Protein AF-A0A497QK19-F1 (afdb_monomer)

Nearest PDB structures (foldseek):
  5guf-assembly1_A-2  TM=8.466E-01  e=4.562E-06  Aeropyrum pernix K1
  4z3p-assembly1_A  TM=3.126E-01  e=1.628E+00  Escherichia coli

Secondary structure (DSSP, 8-state):
-HHHHS-TT--HHHHHHHHHHHHHHHHHHHHHHHHHHHHS-HHHHHHHHHHHHHHHHHHHHHHHHHHHHHT-TTS---BTTTT-B-TTSSBSS-TT-BHIIIIIHHHHHHHHHHHHHHHHHHHHHT----TT-SSS-HHHHHHHTTTT--HHHHHHHHHHHHHHHHHHHHHHHHHHHHTTPPTT---TTHHHHHHHHHHHHHHTTTS---HHHHHHHHHHHHHHHHHHHHHHHHTTSSSS--

Sequence (242 aa):
MKRVKDDPNIDLHEWKKEKQFILIFGILLIAYFIIWAVLFTLLDALIIMGLAFFILVPAFITNGMMVLVGKIK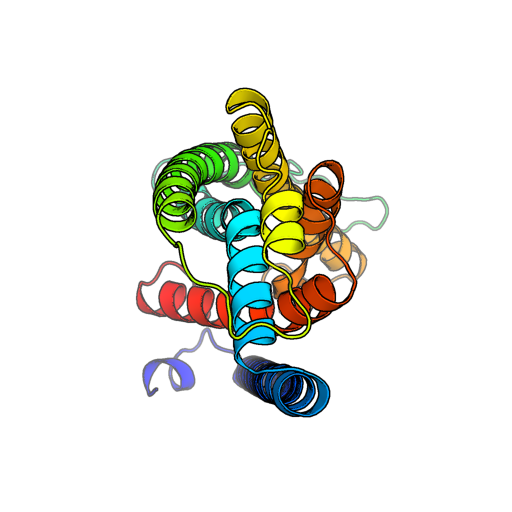GIPRYPLDGGKCFSDGERIFGDGKSWNGFIGGWILGSLISALICWWIFQLISMAEDYSMLTFITPEYIANFIQAGISFKTFIISQIFIALGSPVGDALGSFFKRRRKRKRGEPFLFWDQNDFIIISALIAMIWYPLTWYYWIFLLLITPLVTALANWIGYLINKKDVPW

Radius of gyration: 19.25 Å; Cα contacts (8 Å, |Δi|>4): 293; chains: 1; bounding box: 50×41×53 Å

Foldseek 3Di:
DVVAVPAPLHDPVVVVVLVVLLVVLVVLLVVLLVVCCVVWNNVQVVVLVVLLCLLQQLLLQLLLLLLVQCPPPPDDWAAPQNQDDDPVRFGQQDSVATPRSLPVSLVVSLVVSLVVSVVVVVVVVPDDDPPRGDPCDPVNVCVQVVVPPDSVVVSVLSSQLNNLNSVLQSVLSNVCRVVVHDPPRDDPLSNQCSSVVSSVVSNVVPGVDDPSSVSNCSSVSSNVVLVSLLVCVVVVSDPHSD

Structure (mmCIF, N/CA/C/O backbone):
data_AF-A0A497QK19-F1
#
_entry.id   AF-A0A497QK19-F1
#
loop_
_atom_site.group_PDB
_atom_site.id
_atom_site.type_symbol
_atom_site.label_atom_id
_atom_site.label_alt_id
_atom_site.label_comp_id
_atom_site.label_asym_id
_atom_site.label_entity_id
_atom_site.label_seq_id
_atom_site.pdbx_PDB_ins_code
_atom_site.Cartn_x
_atom_site.Cartn_y
_atom_site.Cartn_z
_atom_site.occupancy
_atom_site.B_iso_or_equiv
_atom_site.auth_seq_id
_atom_site.auth_comp_id
_atom_site.auth_asym_id
_atom_site.auth_atom_id
_atom_site.pdbx_PDB_model_num
ATOM 1 N N . MET A 1 1 ? -4.130 -24.881 10.374 1.00 52.16 1 MET A N 1
ATOM 2 C CA . MET A 1 1 ? -5.520 -24.419 10.124 1.00 52.16 1 MET A CA 1
ATOM 3 C C . MET A 1 1 ? -6.506 -24.656 11.277 1.00 52.16 1 MET A C 1
ATOM 5 O O . MET A 1 1 ? -7.486 -23.924 11.298 1.00 52.16 1 MET A O 1
ATOM 9 N N . LYS A 1 2 ? -6.275 -25.586 12.231 1.00 49.56 2 LYS A N 1
ATOM 10 C CA . LYS A 1 2 ? -7.157 -25.787 13.410 1.00 49.56 2 LYS A CA 1
ATOM 11 C C . LYS A 1 2 ? -7.456 -24.487 14.183 1.00 49.56 2 LYS A C 1
ATOM 13 O O . LYS A 1 2 ? -8.614 -24.182 14.402 1.00 49.56 2 LYS A O 1
ATOM 18 N N . ARG A 1 3 ? -6.445 -23.629 14.403 1.00 65.94 3 ARG A N 1
ATOM 19 C CA . ARG A 1 3 ? -6.613 -22.329 15.092 1.00 65.94 3 ARG A CA 1
ATOM 20 C C . ARG A 1 3 ? -7.753 -21.443 14.577 1.00 65.94 3 ARG A C 1
ATOM 22 O O . ARG A 1 3 ? -8.341 -20.766 15.387 1.00 65.94 3 ARG A O 1
ATOM 29 N N . VAL A 1 4 ? -8.058 -21.427 13.277 1.00 70.62 4 VAL A N 1
ATOM 30 C CA . VAL A 1 4 ? -9.014 -20.449 12.715 1.00 70.62 4 VAL A CA 1
ATOM 31 C C . VAL A 1 4 ? -10.466 -20.914 12.814 1.00 70.62 4 VAL A C 1
ATOM 33 O O . VAL A 1 4 ? -11.362 -20.097 12.964 1.00 70.62 4 VAL A O 1
ATOM 36 N N . LYS A 1 5 ? -10.718 -22.223 12.686 1.00 70.06 5 LYS A N 1
ATOM 37 C CA . LYS A 1 5 ? -12.086 -22.765 12.762 1.00 70.06 5 LYS A CA 1
ATOM 38 C C . LYS A 1 5 ? -12.593 -22.872 14.199 1.00 70.06 5 LYS A C 1
ATOM 40 O O . LYS A 1 5 ? -13.800 -22.883 14.399 1.00 70.06 5 LYS A O 1
ATOM 45 N N . ASP A 1 6 ? -11.661 -22.945 15.142 1.00 78.19 6 ASP A N 1
ATOM 46 C CA . ASP A 1 6 ? -11.933 -23.145 16.561 1.00 78.19 6 ASP A CA 1
ATOM 47 C C . ASP A 1 6 ? -11.834 -21.820 17.357 1.00 78.19 6 ASP A C 1
ATOM 49 O O . ASP A 1 6 ? -12.035 -21.820 18.569 1.00 78.19 6 ASP A O 1
ATOM 53 N N . ASP A 1 7 ? -11.512 -20.691 16.702 1.00 79.88 7 ASP A N 1
ATOM 54 C CA . ASP A 1 7 ? -11.420 -19.368 17.337 1.00 79.88 7 ASP A CA 1
ATOM 55 C C . ASP A 1 7 ? -12.804 -18.698 17.387 1.00 79.88 7 ASP A C 1
ATOM 57 O O . ASP A 1 7 ? -13.370 -18.388 16.333 1.00 79.88 7 ASP A O 1
ATOM 61 N N . PRO A 1 8 ? -13.359 -18.434 18.584 1.00 79.88 8 PRO A N 1
ATOM 62 C CA . PRO A 1 8 ? -14.686 -17.838 18.728 1.00 79.88 8 PRO A CA 1
ATOM 63 C C . PRO A 1 8 ? -14.762 -16.388 18.226 1.00 79.88 8 PRO A C 1
ATOM 65 O O . PRO A 1 8 ? -15.862 -15.879 18.025 1.00 79.88 8 PRO A O 1
ATOM 68 N N . ASN A 1 9 ? -13.625 -15.718 18.008 1.00 77.88 9 ASN A N 1
ATOM 69 C CA . ASN A 1 9 ? -13.587 -14.357 17.468 1.00 77.88 9 ASN A CA 1
ATOM 70 C C . ASN A 1 9 ? -13.702 -14.318 15.938 1.00 77.88 9 ASN A C 1
ATOM 72 O O . ASN A 1 9 ? -13.753 -13.235 15.352 1.00 77.88 9 ASN A O 1
ATOM 76 N N . ILE A 1 10 ? -13.716 -15.481 15.278 1.00 82.56 10 ILE A N 1
ATOM 77 C CA . ILE A 1 10 ? -13.716 -15.577 13.822 1.00 82.56 10 ILE A CA 1
ATOM 78 C C . ILE A 1 10 ? -15.116 -15.886 13.305 1.00 82.56 10 ILE A C 1
ATOM 80 O O . ILE A 1 10 ? -15.643 -16.987 13.460 1.00 82.56 10 ILE A O 1
ATOM 84 N N . ASP A 1 11 ? -15.684 -14.921 12.584 1.00 86.50 11 ASP A N 1
ATOM 85 C CA . ASP A 1 11 ? -16.855 -15.164 11.752 1.00 86.50 11 ASP A CA 1
ATOM 86 C C . ASP A 1 11 ? -16.457 -16.016 10.534 1.00 86.50 11 ASP A C 1
ATOM 88 O O . ASP A 1 11 ? -15.743 -15.578 9.624 1.00 86.50 11 ASP A O 1
ATOM 92 N N . LEU A 1 12 ? -16.929 -17.266 10.511 1.00 86.44 12 LEU A N 1
ATOM 93 C CA . LEU A 1 12 ? -16.655 -18.218 9.435 1.00 86.44 12 LEU A CA 1
ATOM 94 C C . LEU A 1 12 ? -17.206 -17.770 8.074 1.00 86.44 12 LEU A C 1
ATOM 96 O O . LEU A 1 12 ? -16.684 -18.207 7.043 1.00 86.44 12 LEU A O 1
ATOM 100 N N . HIS A 1 13 ? -18.254 -16.946 8.046 1.00 87.81 13 HIS A N 1
ATOM 101 C CA . HIS A 1 13 ? -18.809 -16.396 6.811 1.00 87.81 13 HIS A CA 1
ATOM 102 C C . HIS A 1 13 ? -17.875 -15.347 6.213 1.00 87.81 13 HIS A C 1
ATOM 104 O O . HIS A 1 13 ? -17.518 -15.440 5.038 1.00 87.81 13 HIS A O 1
ATOM 110 N N . GLU A 1 14 ? -17.404 -14.407 7.031 1.00 85.94 14 GLU A N 1
ATOM 111 C CA . GLU A 1 14 ? -16.441 -13.387 6.599 1.00 85.94 14 GLU A CA 1
ATOM 112 C C . GLU A 1 14 ? -15.092 -14.009 6.221 1.00 85.94 14 GLU A C 1
ATOM 114 O O . GLU A 1 14 ? -14.522 -13.676 5.182 1.00 85.94 14 GLU A O 1
ATOM 119 N N . TRP A 1 15 ? -14.643 -15.029 6.956 1.00 86.88 15 TRP A N 1
ATOM 120 C CA . TRP A 1 15 ? -13.450 -15.794 6.590 1.00 86.88 15 TRP A CA 1
ATOM 121 C C . TRP A 1 15 ? -13.559 -16.474 5.216 1.00 86.88 15 TRP A C 1
ATOM 123 O O . TRP A 1 15 ? -12.588 -16.522 4.455 1.00 86.88 15 TRP A O 1
ATOM 133 N N . LYS A 1 16 ? -14.734 -17.021 4.873 1.00 90.56 16 LYS A N 1
ATOM 134 C CA . LYS A 1 16 ? -14.969 -17.609 3.544 1.00 90.56 16 LYS A CA 1
ATOM 135 C C . LYS A 1 16 ? -14.931 -16.545 2.448 1.00 90.56 16 LYS A C 1
ATOM 137 O O . LYS A 1 16 ? -14.320 -16.803 1.411 1.00 90.56 16 LYS A O 1
ATOM 142 N N . LYS A 1 17 ? -15.541 -15.377 2.675 1.00 91.44 17 LYS A N 1
ATOM 143 C CA . LYS A 1 17 ? -15.508 -14.260 1.719 1.00 91.44 17 LYS A CA 1
ATOM 144 C C . LYS A 1 17 ? -14.089 -13.763 1.481 1.00 91.44 17 LYS A C 1
ATOM 146 O O . LYS A 1 17 ? -13.705 -13.623 0.326 1.00 91.44 17 LYS A O 1
ATOM 151 N N . GLU A 1 18 ? -13.302 -13.576 2.540 1.00 89.56 18 GLU A N 1
ATOM 152 C CA . GLU A 1 18 ? -11.898 -13.162 2.428 1.00 89.56 18 GLU A CA 1
ATOM 153 C C . GLU A 1 18 ? -11.097 -14.166 1.587 1.00 89.56 18 GLU A C 1
ATOM 155 O O . GLU A 1 18 ? -10.392 -13.790 0.657 1.00 89.56 18 GLU A O 1
ATOM 160 N N . LYS A 1 19 ? -11.266 -15.473 1.830 1.00 91.81 19 LYS A N 1
ATOM 161 C CA . LYS A 1 19 ? -10.609 -16.509 1.017 1.00 91.81 19 LYS A CA 1
ATOM 162 C C . LYS A 1 19 ? -11.005 -16.471 -0.452 1.00 91.81 19 LYS A C 1
ATOM 164 O O . LYS A 1 19 ? -10.144 -16.638 -1.311 1.00 91.81 19 LYS A O 1
ATOM 169 N N . GLN A 1 20 ? -12.295 -16.312 -0.739 1.00 94.44 20 GLN A N 1
ATOM 170 C CA . GLN A 1 20 ? -12.781 -16.197 -2.114 1.00 94.44 20 GLN A CA 1
ATOM 171 C C . GLN A 1 20 ? -12.217 -14.944 -2.782 1.00 94.44 20 GLN A C 1
ATOM 173 O O . GLN A 1 20 ? -11.765 -15.013 -3.918 1.00 94.44 20 GLN A O 1
ATOM 178 N N . PHE A 1 21 ? -12.182 -13.830 -2.056 1.00 94.00 21 PHE A N 1
ATOM 179 C CA . PHE A 1 21 ? -11.605 -12.575 -2.511 1.00 94.00 21 PHE A CA 1
ATOM 180 C C . PHE A 1 21 ? -10.111 -12.728 -2.842 1.00 94.00 21 PHE A C 1
ATOM 182 O O . PHE A 1 21 ? -9.711 -12.439 -3.967 1.00 94.00 21 PHE A O 1
ATOM 189 N N . ILE A 1 22 ? -9.307 -13.295 -1.937 1.00 94.94 22 ILE A N 1
ATOM 190 C CA . ILE A 1 22 ? -7.883 -13.592 -2.174 1.00 94.94 22 ILE A CA 1
ATOM 191 C C . ILE A 1 22 ? -7.703 -14.527 -3.376 1.00 94.94 22 ILE A C 1
ATOM 193 O O . ILE A 1 22 ? -6.827 -14.295 -4.205 1.00 94.94 22 ILE A O 1
ATOM 197 N N . LEU A 1 23 ? -8.533 -15.569 -3.503 1.00 96.75 23 LEU A N 1
ATOM 198 C CA . LEU A 1 23 ? -8.467 -16.499 -4.632 1.00 96.75 23 LEU A CA 1
ATOM 199 C C . LEU A 1 23 ? -8.739 -15.789 -5.966 1.00 96.75 23 LEU A C 1
ATOM 201 O O . LEU A 1 23 ? -7.989 -15.983 -6.918 1.00 96.75 23 LEU A O 1
ATOM 205 N N . ILE A 1 24 ? -9.778 -14.951 -6.027 1.00 97.50 24 ILE A N 1
ATOM 206 C CA . ILE A 1 24 ? -10.124 -14.174 -7.223 1.00 97.50 24 ILE A CA 1
ATOM 207 C C . ILE A 1 24 ? -8.966 -13.247 -7.603 1.00 97.50 24 ILE A C 1
ATOM 209 O O . ILE A 1 24 ? -8.532 -13.258 -8.752 1.00 97.50 24 ILE A O 1
ATOM 213 N N . PHE A 1 25 ? -8.420 -12.493 -6.646 1.00 97.56 25 PHE A N 1
ATOM 214 C CA . PHE A 1 25 ? -7.299 -11.584 -6.900 1.00 97.56 25 PHE A CA 1
ATOM 215 C C . PHE A 1 25 ? -6.020 -12.330 -7.295 1.00 97.56 25 PHE A C 1
ATOM 217 O O . PHE A 1 25 ? -5.295 -11.868 -8.173 1.00 97.56 25 PHE A O 1
ATOM 224 N N . GLY A 1 26 ? -5.783 -13.518 -6.734 1.00 97.88 26 GLY A N 1
ATOM 225 C CA . GLY A 1 26 ? -4.692 -14.401 -7.145 1.00 97.88 26 GLY A CA 1
ATOM 226 C C . GLY A 1 26 ? -4.834 -14.871 -8.594 1.00 97.88 26 GLY A C 1
ATOM 227 O O . GLY A 1 26 ? -3.873 -14.801 -9.355 1.00 97.88 26 GLY A O 1
ATOM 228 N N . ILE A 1 27 ? -6.037 -15.283 -9.006 1.00 98.38 27 ILE A N 1
ATOM 229 C CA . ILE A 1 27 ? -6.320 -15.673 -10.398 1.00 98.38 27 ILE A CA 1
ATOM 230 C C . ILE A 1 27 ? -6.139 -14.480 -11.342 1.00 98.38 27 ILE A C 1
ATOM 232 O O . ILE A 1 27 ? -5.502 -14.623 -12.382 1.00 98.38 27 ILE A O 1
ATOM 236 N N . LEU A 1 28 ? -6.655 -13.303 -10.980 1.00 98.19 28 LEU A N 1
ATOM 237 C CA . LEU A 1 28 ? -6.510 -12.089 -11.786 1.00 98.19 28 LEU A CA 1
ATOM 238 C C . LEU A 1 28 ? -5.044 -11.656 -11.915 1.00 98.19 28 LEU A C 1
ATOM 240 O O . LEU A 1 28 ? -4.625 -11.239 -12.992 1.00 98.19 28 LEU A O 1
ATOM 244 N N . LEU A 1 29 ? -4.251 -11.793 -10.851 1.00 97.62 29 LEU A N 1
ATOM 245 C CA . LEU A 1 29 ? -2.819 -11.515 -10.891 1.00 97.62 29 LEU A CA 1
ATOM 2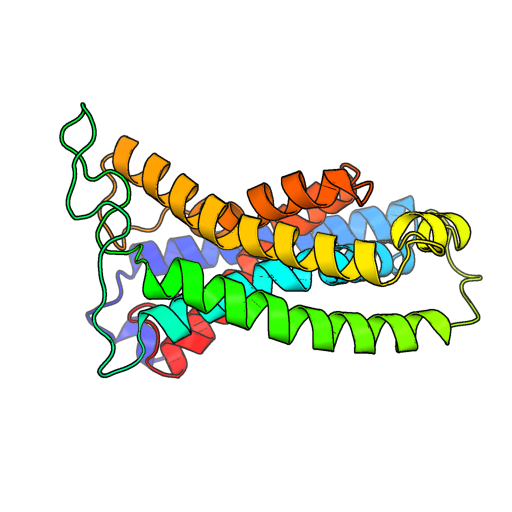46 C C . LEU A 1 29 ? -2.078 -12.503 -11.804 1.00 97.62 29 LEU A C 1
ATOM 248 O O . LEU A 1 29 ? -1.240 -12.090 -12.601 1.00 97.62 29 LEU A O 1
ATOM 252 N N . ILE A 1 30 ? -2.407 -13.796 -11.742 1.00 98.00 30 ILE A N 1
ATOM 253 C CA . ILE A 1 30 ? -1.850 -14.797 -12.666 1.00 98.00 30 ILE A CA 1
ATOM 254 C C . ILE A 1 30 ? -2.238 -14.457 -14.110 1.00 98.00 30 ILE A C 1
ATOM 256 O O . ILE A 1 30 ? -1.382 -14.469 -14.991 1.00 98.00 30 ILE A O 1
ATOM 260 N N . ALA A 1 31 ? -3.502 -14.097 -14.350 1.00 98.12 31 ALA A N 1
ATOM 261 C CA . ALA A 1 31 ? -3.973 -13.678 -15.665 1.00 98.12 31 ALA A CA 1
ATOM 262 C C . ALA A 1 31 ? -3.216 -12.443 -16.175 1.00 98.12 31 ALA A C 1
ATOM 264 O O . ALA A 1 31 ? -2.828 -12.423 -17.338 1.00 98.12 31 ALA A O 1
ATOM 265 N N . TYR A 1 32 ? -2.936 -11.459 -15.312 1.00 97.12 32 TYR A N 1
ATOM 266 C CA . TYR A 1 32 ? -2.087 -10.314 -15.646 1.00 97.12 32 TYR A CA 1
ATOM 267 C C . TYR A 1 32 ? -0.712 -10.773 -16.160 1.00 97.12 32 TYR A C 1
ATOM 269 O O . TYR A 1 32 ? -0.326 -10.396 -17.264 1.00 97.12 32 TYR A O 1
ATOM 277 N N . PHE A 1 33 ? -0.006 -11.643 -15.429 1.00 97.25 33 PHE A N 1
ATOM 278 C CA . PHE A 1 33 ? 1.303 -12.147 -15.867 1.00 97.25 33 PHE A CA 1
ATOM 279 C C . PHE A 1 33 ? 1.233 -12.961 -17.164 1.00 97.25 33 PHE A C 1
ATOM 281 O O . PHE A 1 33 ? 2.115 -12.821 -18.007 1.00 97.25 33 PHE A O 1
ATOM 288 N N . ILE A 1 34 ? 0.187 -13.771 -17.356 1.00 97.50 34 ILE A N 1
ATOM 289 C CA . ILE A 1 34 ? -0.019 -14.533 -18.597 1.00 97.50 34 ILE A CA 1
ATOM 290 C C . ILE A 1 34 ? -0.254 -13.588 -19.779 1.00 97.50 34 ILE A C 1
ATOM 292 O O . ILE A 1 34 ? 0.372 -13.759 -20.820 1.00 97.50 34 ILE A O 1
ATOM 296 N N . ILE A 1 35 ? -1.118 -12.579 -19.625 1.00 96.50 35 ILE A N 1
ATOM 297 C CA . ILE A 1 35 ? -1.395 -11.589 -20.676 1.00 96.50 35 ILE A CA 1
ATOM 298 C C . ILE A 1 35 ? -0.102 -10.880 -21.080 1.00 96.50 35 ILE A C 1
ATOM 300 O O . ILE A 1 35 ? 0.188 -10.778 -22.269 1.00 96.50 35 ILE A O 1
ATOM 304 N N . TRP A 1 36 ? 0.704 -10.450 -20.108 1.00 94.81 36 TRP A N 1
ATOM 305 C CA . TRP A 1 36 ? 2.001 -9.840 -20.393 1.00 94.81 36 TRP A CA 1
ATOM 306 C C . TRP A 1 36 ? 2.980 -10.800 -21.066 1.00 94.81 36 TRP A C 1
ATOM 308 O O . TRP A 1 36 ? 3.639 -10.409 -22.020 1.00 94.81 36 TRP A O 1
ATOM 318 N N . ALA A 1 37 ? 3.052 -12.055 -20.620 1.00 93.94 37 ALA A N 1
ATOM 319 C CA . ALA A 1 37 ? 3.921 -13.057 -21.230 1.00 93.94 37 ALA A CA 1
ATOM 320 C C . ALA A 1 37 ? 3.524 -13.401 -22.678 1.00 93.94 37 ALA A C 1
ATOM 322 O O . ALA A 1 37 ? 4.387 -13.797 -23.453 1.00 93.94 37 ALA A O 1
ATOM 323 N N . VAL A 1 38 ? 2.241 -13.264 -23.035 1.00 95.19 38 VAL A N 1
ATOM 324 C CA . VAL A 1 38 ? 1.728 -13.510 -24.394 1.00 95.19 38 VAL A CA 1
ATOM 325 C C . VAL A 1 38 ? 1.886 -12.288 -25.300 1.00 95.19 38 VAL A C 1
ATOM 327 O O . VAL A 1 38 ? 2.228 -12.446 -26.469 1.00 95.19 38 VAL A O 1
ATOM 330 N N . LEU A 1 39 ? 1.599 -11.084 -24.794 1.00 93.56 39 LEU A N 1
ATOM 331 C CA . LEU A 1 39 ? 1.645 -9.851 -25.591 1.00 93.56 39 LEU A CA 1
ATOM 332 C C . LEU A 1 39 ? 3.055 -9.248 -25.690 1.00 93.56 39 LEU A C 1
ATOM 334 O O . LEU A 1 39 ? 3.351 -8.571 -26.671 1.00 93.56 39 LEU A O 1
ATOM 338 N N . PHE A 1 40 ? 3.893 -9.478 -24.678 1.00 92.25 40 PHE A N 1
ATOM 339 C CA . PHE A 1 40 ? 5.237 -8.918 -24.521 1.00 92.25 40 PHE A CA 1
ATOM 340 C C . PHE A 1 40 ? 6.182 -10.016 -23.999 1.00 92.25 40 PHE A C 1
ATOM 342 O O . PHE A 1 40 ? 6.314 -11.063 -24.629 1.00 92.25 40 PHE A O 1
ATOM 349 N N . THR A 1 41 ? 6.813 -9.831 -22.834 1.00 91.00 41 THR A N 1
ATOM 350 C CA . THR A 1 41 ? 7.557 -10.888 -22.137 1.00 91.00 41 THR A CA 1
ATOM 351 C C . THR A 1 41 ? 7.168 -10.996 -20.665 1.00 91.00 41 THR A C 1
ATOM 353 O O . THR A 1 41 ? 6.697 -10.046 -20.035 1.00 91.00 41 THR A O 1
ATOM 356 N N . LEU A 1 42 ? 7.428 -12.167 -20.071 1.00 90.44 42 LEU A N 1
ATOM 357 C CA . LEU A 1 42 ? 7.332 -12.334 -18.619 1.00 90.44 42 LEU A CA 1
ATOM 358 C C . LEU A 1 42 ? 8.305 -11.399 -17.884 1.00 90.44 42 LEU A C 1
ATOM 360 O O . LEU A 1 42 ? 7.977 -10.894 -16.813 1.00 90.44 42 LEU A O 1
ATOM 364 N N . LEU A 1 43 ? 9.484 -11.148 -18.461 1.00 88.25 43 LEU A N 1
ATOM 365 C CA . LEU A 1 43 ? 10.482 -10.260 -17.875 1.00 88.25 43 LEU A CA 1
ATOM 366 C C . LEU A 1 43 ? 9.971 -8.812 -17.796 1.00 88.25 43 LEU A C 1
ATOM 368 O O . LEU A 1 43 ? 10.114 -8.193 -16.744 1.00 88.25 43 LEU A O 1
ATOM 372 N N . ASP A 1 44 ? 9.292 -8.314 -18.836 1.00 89.19 44 ASP A N 1
ATOM 373 C CA . ASP A 1 44 ? 8.636 -6.997 -18.822 1.00 89.19 44 ASP A CA 1
ATOM 374 C C . ASP A 1 44 ? 7.654 -6.882 -17.636 1.00 89.19 44 ASP A C 1
ATOM 376 O O . ASP A 1 44 ? 7.691 -5.911 -16.877 1.00 89.19 44 ASP A O 1
ATOM 380 N N . ALA A 1 45 ? 6.829 -7.912 -17.402 1.00 91.75 45 ALA A N 1
ATOM 381 C CA . ALA A 1 45 ? 5.895 -7.942 -16.272 1.00 91.75 45 ALA A CA 1
ATOM 382 C C . ALA A 1 45 ? 6.599 -7.933 -14.905 1.00 91.75 45 ALA A C 1
ATOM 384 O O . ALA A 1 45 ? 6.151 -7.258 -13.973 1.00 91.75 45 ALA A O 1
ATOM 385 N N . LEU A 1 46 ? 7.697 -8.683 -14.772 1.00 90.69 46 LEU A N 1
ATOM 386 C CA . LEU A 1 46 ? 8.491 -8.744 -13.544 1.00 90.69 46 LEU A CA 1
ATOM 387 C C . LEU A 1 46 ? 9.198 -7.415 -13.255 1.00 90.69 46 LEU A C 1
ATOM 389 O O . LEU A 1 46 ? 9.281 -7.017 -12.092 1.00 90.69 46 LEU A O 1
ATOM 393 N N . ILE A 1 47 ? 9.651 -6.699 -14.288 1.00 88.25 47 ILE A N 1
ATOM 394 C CA . ILE A 1 47 ? 10.222 -5.360 -14.123 1.00 88.25 47 ILE A CA 1
ATOM 395 C C . ILE A 1 47 ? 9.149 -4.360 -13.707 1.00 88.25 47 ILE A C 1
ATOM 397 O O . ILE A 1 47 ? 9.376 -3.612 -12.760 1.00 88.25 47 ILE A O 1
ATOM 401 N N . ILE A 1 48 ? 7.964 -4.381 -14.327 1.00 90.75 48 ILE A N 1
ATOM 402 C CA . ILE A 1 48 ? 6.837 -3.537 -13.896 1.00 90.75 48 ILE A CA 1
ATOM 403 C C . ILE A 1 48 ? 6.524 -3.776 -12.417 1.00 90.75 48 ILE A C 1
ATOM 405 O O . ILE A 1 48 ? 6.374 -2.820 -11.658 1.00 90.75 48 ILE A O 1
ATOM 409 N N . MET A 1 49 ? 6.483 -5.041 -11.988 1.00 92.31 49 MET A N 1
ATOM 410 C CA . MET A 1 49 ? 6.325 -5.399 -10.579 1.00 92.31 49 MET A CA 1
ATOM 411 C C . MET A 1 49 ? 7.445 -4.808 -9.711 1.00 92.31 49 MET A C 1
ATOM 413 O O . MET A 1 49 ? 7.158 -4.183 -8.689 1.00 92.31 49 MET A O 1
ATOM 417 N N . GLY A 1 50 ? 8.709 -5.003 -10.099 1.00 88.88 50 GLY A N 1
ATOM 418 C CA . GLY A 1 50 ? 9.867 -4.506 -9.355 1.00 88.88 50 GLY A CA 1
ATOM 419 C C . GLY A 1 50 ? 9.847 -2.985 -9.197 1.00 88.88 50 GLY A C 1
ATOM 420 O O . GLY A 1 50 ? 10.024 -2.477 -8.093 1.00 88.88 50 GLY A O 1
ATOM 421 N N . LEU A 1 51 ? 9.537 -2.270 -10.276 1.00 88.50 51 LEU A N 1
ATOM 422 C CA . LEU A 1 51 ? 9.398 -0.817 -10.314 1.00 88.50 51 LEU A CA 1
ATOM 423 C C . LEU A 1 51 ? 8.215 -0.315 -9.468 1.00 88.50 51 LEU A C 1
ATOM 425 O O . LEU A 1 51 ? 8.364 0.650 -8.714 1.00 88.50 51 LEU A O 1
ATOM 429 N N . ALA A 1 52 ? 7.062 -0.991 -9.537 1.00 91.81 52 ALA A N 1
ATOM 430 C CA . ALA A 1 52 ? 5.890 -0.670 -8.723 1.00 91.81 52 ALA A CA 1
ATOM 431 C C . ALA A 1 52 ? 6.204 -0.779 -7.227 1.00 91.81 52 ALA A C 1
ATOM 433 O O . ALA A 1 52 ? 5.910 0.132 -6.449 1.00 91.81 52 ALA A O 1
ATOM 434 N N . PHE A 1 53 ? 6.823 -1.894 -6.826 1.00 89.12 53 PHE A N 1
ATOM 435 C CA . PHE A 1 53 ? 7.215 -2.108 -5.440 1.00 89.12 53 PHE A CA 1
ATOM 436 C C . PHE A 1 53 ? 8.296 -1.131 -5.011 1.00 89.12 53 PHE A C 1
ATOM 438 O O . PHE A 1 53 ? 8.161 -0.556 -3.940 1.00 89.12 53 PHE A O 1
ATOM 445 N N . PHE A 1 54 ? 9.315 -0.884 -5.833 1.00 86.31 54 PHE A N 1
ATOM 446 C CA . PHE A 1 54 ? 10.383 0.058 -5.504 1.00 86.31 54 PHE A CA 1
ATOM 447 C C . PHE A 1 54 ? 9.838 1.427 -5.074 1.00 86.31 54 PHE A C 1
ATOM 449 O O . PHE A 1 54 ? 10.230 1.937 -4.029 1.00 86.31 54 PHE A O 1
ATOM 456 N N . ILE A 1 55 ? 8.874 1.979 -5.818 1.00 88.06 55 ILE A N 1
ATOM 457 C CA . ILE A 1 55 ? 8.289 3.291 -5.502 1.00 88.06 55 ILE A CA 1
ATOM 458 C C . ILE A 1 55 ? 7.338 3.239 -4.308 1.00 88.06 55 ILE A C 1
ATOM 460 O O . ILE A 1 55 ? 7.239 4.215 -3.566 1.00 88.06 55 ILE A O 1
ATOM 464 N N . LEU A 1 56 ? 6.599 2.140 -4.131 1.00 92.88 56 LEU A N 1
ATOM 465 C CA . LEU A 1 56 ? 5.512 2.063 -3.149 1.00 92.88 56 LEU A CA 1
ATOM 466 C C . LEU A 1 56 ? 5.849 1.263 -1.890 1.00 92.88 56 LEU A C 1
ATOM 468 O O . LEU A 1 56 ? 5.021 1.186 -0.980 1.00 92.88 56 LEU A O 1
ATOM 472 N N . VAL A 1 57 ? 7.080 0.765 -1.766 1.00 91.69 57 VAL A N 1
ATOM 473 C CA . VAL A 1 57 ? 7.666 0.273 -0.510 1.00 91.69 57 VAL A CA 1
ATOM 474 C C . VAL A 1 57 ? 7.370 1.221 0.665 1.00 91.69 57 VAL A C 1
ATOM 476 O O . VAL A 1 57 ? 6.899 0.716 1.690 1.00 91.69 57 VAL A O 1
ATOM 479 N N . PRO A 1 58 ? 7.505 2.563 0.545 1.00 94.06 58 PRO A N 1
ATOM 480 C CA . PRO A 1 58 ? 7.128 3.477 1.619 1.00 94.06 58 PRO A CA 1
ATOM 481 C C . PRO A 1 58 ? 5.688 3.350 2.085 1.00 94.06 58 PRO A C 1
ATOM 483 O O . PRO A 1 58 ? 5.427 3.399 3.288 1.00 94.06 58 PRO A O 1
ATOM 486 N N . ALA A 1 59 ? 4.754 3.137 1.162 1.00 96.56 59 ALA A N 1
ATOM 487 C CA . ALA A 1 59 ? 3.347 2.964 1.487 1.00 96.56 59 ALA A CA 1
ATOM 488 C C . ALA A 1 59 ? 3.107 1.662 2.265 1.00 96.56 59 ALA A C 1
ATOM 490 O O . ALA A 1 59 ? 2.488 1.683 3.330 1.00 96.56 59 ALA A O 1
ATOM 491 N N . PHE A 1 60 ? 3.640 0.538 1.772 1.00 95.44 60 PHE A N 1
ATOM 492 C CA . PHE A 1 60 ? 3.481 -0.774 2.410 1.00 95.44 60 PHE A CA 1
ATOM 493 C C . PHE A 1 60 ? 4.097 -0.815 3.811 1.00 95.44 60 PHE A C 1
ATOM 495 O O . PHE A 1 60 ? 3.466 -1.294 4.758 1.00 95.44 60 PHE A O 1
ATOM 502 N N . ILE A 1 61 ? 5.312 -0.283 3.957 1.00 95.06 61 ILE A N 1
ATOM 503 C CA . ILE A 1 61 ? 6.008 -0.254 5.245 1.00 95.06 61 ILE A CA 1
ATOM 504 C C . ILE A 1 61 ? 5.274 0.660 6.217 1.00 95.06 61 ILE A C 1
ATOM 506 O O . ILE A 1 61 ? 5.037 0.260 7.358 1.00 95.06 61 ILE A O 1
ATOM 510 N N . THR A 1 62 ? 4.866 1.850 5.773 1.00 96.81 62 THR A N 1
ATOM 511 C CA . THR A 1 62 ? 4.119 2.784 6.623 1.00 96.81 62 THR A CA 1
ATOM 512 C C . THR A 1 62 ? 2.826 2.151 7.115 1.00 96.81 62 THR A C 1
ATOM 514 O O . THR A 1 62 ? 2.577 2.176 8.319 1.00 96.81 62 THR A O 1
ATOM 517 N N . ASN A 1 63 ? 2.066 1.488 6.236 1.00 95.44 63 ASN A N 1
ATOM 518 C CA . ASN A 1 63 ? 0.830 0.801 6.608 1.00 95.44 63 ASN A CA 1
ATOM 519 C C . ASN A 1 63 ? 1.045 -0.219 7.742 1.00 95.44 63 ASN A C 1
ATOM 521 O O . ASN A 1 63 ? 0.339 -0.210 8.753 1.00 95.44 63 ASN A O 1
ATOM 525 N N . GLY A 1 64 ? 2.087 -1.050 7.625 1.00 92.75 64 GLY A N 1
ATOM 526 C CA . GLY A 1 64 ? 2.474 -1.984 8.684 1.00 92.75 64 GLY A CA 1
ATOM 527 C C . GLY A 1 64 ? 2.908 -1.280 9.976 1.00 92.75 64 GLY A C 1
ATOM 528 O O . GLY A 1 64 ? 2.476 -1.659 11.071 1.00 92.75 64 GLY A O 1
ATOM 529 N N . MET A 1 65 ? 3.720 -0.224 9.869 1.00 93.81 65 MET A N 1
ATOM 530 C CA . MET A 1 65 ? 4.212 0.532 11.025 1.00 93.81 65 MET A CA 1
ATOM 531 C C . MET A 1 65 ? 3.089 1.242 11.785 1.00 93.81 65 MET A C 1
ATOM 533 O O . MET A 1 65 ? 3.139 1.279 13.014 1.00 93.81 65 MET A O 1
ATOM 537 N N . MET A 1 66 ? 2.042 1.731 11.114 1.00 93.62 66 MET A N 1
ATOM 538 C CA . MET A 1 66 ? 0.884 2.332 11.792 1.00 93.62 66 MET A CA 1
ATOM 539 C C . MET A 1 66 ? 0.240 1.367 12.795 1.00 93.62 66 MET A C 1
ATOM 541 O O . MET A 1 66 ? -0.123 1.770 13.904 1.00 93.62 66 MET A O 1
ATOM 545 N N . VAL A 1 67 ? 0.120 0.085 12.431 1.00 89.56 67 VAL A N 1
ATOM 546 C CA . VAL A 1 67 ? -0.454 -0.953 13.300 1.00 89.56 67 VAL A CA 1
ATOM 547 C C . VAL A 1 67 ? 0.466 -1.240 14.484 1.00 89.56 67 VAL A C 1
ATOM 549 O O . VAL A 1 67 ? -0.008 -1.327 15.621 1.00 89.56 67 VAL A O 1
ATOM 552 N N . LEU A 1 68 ? 1.772 -1.375 14.233 1.00 89.19 68 LEU A N 1
ATOM 553 C CA . LEU A 1 68 ? 2.753 -1.674 15.276 1.00 89.19 68 LEU A CA 1
ATOM 554 C C . LEU A 1 68 ? 2.869 -0.526 16.282 1.00 89.19 68 LEU A C 1
ATOM 556 O O . LEU A 1 68 ? 2.750 -0.762 17.484 1.00 89.19 68 LEU A O 1
ATOM 560 N N . VAL A 1 69 ? 3.027 0.707 15.794 1.00 91.62 69 VAL A N 1
ATOM 561 C CA . VAL A 1 69 ? 3.162 1.909 16.628 1.00 91.62 69 VAL A CA 1
ATOM 562 C C . VAL A 1 69 ? 1.857 2.234 17.347 1.00 91.62 69 VAL A C 1
ATOM 564 O O . VAL A 1 69 ? 1.855 2.551 18.538 1.00 91.62 69 VAL A O 1
ATOM 567 N N . GLY A 1 70 ? 0.723 2.079 16.659 1.00 88.06 70 GLY A N 1
ATOM 568 C CA . GLY A 1 70 ? -0.607 2.302 17.221 1.00 88.06 70 GLY A CA 1
ATOM 569 C C . GLY A 1 70 ? -0.957 1.380 18.398 1.00 88.06 70 GLY A C 1
ATOM 570 O O . GLY A 1 70 ? -1.857 1.713 19.172 1.00 88.06 70 GLY A O 1
ATOM 571 N N . LYS A 1 71 ? -0.257 0.243 18.542 1.00 86.19 71 LYS A N 1
ATOM 572 C CA . LYS A 1 71 ? -0.458 -0.770 19.594 1.00 86.19 71 LYS A CA 1
ATOM 573 C C . LYS A 1 71 ? 0.740 -0.920 20.553 1.00 86.19 71 LYS A C 1
ATOM 575 O O . LYS A 1 71 ? 0.820 -1.929 21.260 1.00 86.19 71 LYS A O 1
ATOM 580 N N . ILE A 1 72 ? 1.673 0.037 20.606 1.00 88.06 72 ILE A N 1
ATOM 581 C CA . ILE A 1 72 ? 2.774 -0.006 21.585 1.00 88.06 72 ILE A CA 1
ATOM 582 C C . ILE A 1 72 ? 2.198 0.065 23.007 1.00 88.06 72 ILE A C 1
ATOM 584 O O . ILE A 1 72 ? 1.457 0.985 23.351 1.00 88.06 72 ILE A O 1
ATOM 588 N N . LYS A 1 73 ? 2.545 -0.921 23.844 1.00 86.19 73 LYS A N 1
ATOM 589 C CA . LYS A 1 73 ? 2.116 -0.966 25.248 1.00 86.19 73 LYS A CA 1
ATOM 590 C C . LYS A 1 73 ? 2.674 0.239 26.007 1.00 86.19 73 LYS A C 1
ATOM 592 O O . LYS A 1 73 ? 3.849 0.557 25.874 1.00 86.19 73 LYS A O 1
ATOM 597 N N . GLY A 1 74 ? 1.834 0.872 26.822 1.00 85.50 74 GLY A N 1
ATOM 598 C CA . GLY A 1 74 ? 2.223 2.019 27.649 1.00 85.50 74 GLY A CA 1
ATOM 599 C C . GLY A 1 74 ? 2.173 3.378 26.944 1.00 85.50 74 GLY A C 1
ATOM 600 O O . GLY A 1 74 ? 2.285 4.391 27.623 1.00 85.50 74 GLY A O 1
ATOM 601 N N . ILE A 1 75 ? 1.944 3.432 25.625 1.00 87.31 75 ILE A N 1
ATOM 602 C CA . ILE A 1 75 ? 1.716 4.696 24.910 1.00 87.31 75 ILE A CA 1
ATOM 603 C C . ILE A 1 75 ? 0.204 4.943 24.800 1.00 87.31 75 ILE A C 1
ATOM 605 O O . ILE A 1 75 ? -0.500 4.114 24.213 1.00 87.31 75 ILE A O 1
ATOM 609 N N . PRO A 1 76 ? -0.320 6.066 25.331 1.00 87.69 76 PRO A N 1
ATOM 610 C CA . PRO A 1 76 ? -1.725 6.417 25.181 1.00 87.69 76 PRO A CA 1
ATOM 611 C C . PRO A 1 76 ? -2.138 6.510 23.711 1.00 87.69 76 PRO A C 1
ATOM 613 O O . PRO A 1 76 ? -1.439 7.088 22.875 1.00 87.69 76 PRO A O 1
ATOM 616 N N . ARG A 1 77 ? -3.308 5.954 23.400 1.00 90.25 77 ARG A N 1
ATOM 617 C CA . ARG A 1 77 ? -3.866 5.959 22.050 1.00 90.25 77 ARG A CA 1
ATOM 618 C C . ARG A 1 77 ? -4.999 6.971 21.961 1.00 90.25 77 ARG A C 1
ATOM 620 O O . ARG A 1 77 ? -6.087 6.726 22.470 1.00 90.25 77 ARG A O 1
ATOM 627 N N . TYR A 1 78 ? -4.754 8.069 21.258 1.00 92.81 78 TYR A N 1
ATOM 628 C CA . TYR A 1 78 ? -5.762 9.102 21.023 1.00 92.81 78 TYR A CA 1
ATOM 629 C C . TYR A 1 78 ? -6.402 8.927 19.646 1.00 92.81 78 TYR A C 1
ATOM 631 O O . TYR A 1 78 ? -5.660 8.930 18.657 1.00 92.81 78 TYR A O 1
ATOM 639 N N . PRO A 1 79 ? -7.738 8.775 19.553 1.00 95.06 79 PRO A N 1
ATOM 640 C CA . PRO A 1 79 ? -8.432 8.729 18.274 1.00 95.06 79 PRO A CA 1
ATOM 641 C C . PRO A 1 79 ? -8.142 9.972 17.430 1.00 95.06 79 PRO A C 1
ATOM 643 O O . PRO A 1 79 ? -8.151 11.090 17.943 1.00 95.06 79 PRO A O 1
ATOM 646 N N . LEU A 1 80 ? -7.917 9.778 16.131 1.00 96.31 80 LEU A N 1
ATOM 647 C CA . LEU A 1 80 ? -7.602 10.853 15.185 1.00 96.31 80 LEU A CA 1
ATOM 648 C C . LEU A 1 80 ? -8.737 11.889 15.107 1.00 96.31 80 LEU A C 1
ATOM 650 O O . LEU A 1 80 ? -8.488 13.083 14.990 1.00 96.31 80 LEU A O 1
ATOM 654 N N . ASP A 1 81 ? -9.985 11.432 15.228 1.00 96.81 81 ASP A N 1
ATOM 655 C CA . ASP A 1 81 ? -11.177 12.284 15.238 1.00 96.81 81 ASP A CA 1
ATOM 656 C C . ASP A 1 81 ? -11.532 12.852 16.624 1.00 96.81 81 ASP A C 1
ATOM 658 O O . ASP A 1 81 ? -12.503 13.598 16.745 1.00 96.81 81 ASP A O 1
ATOM 662 N N . GLY A 1 82 ? -10.793 12.493 17.680 1.00 95.69 82 GLY A N 1
ATOM 663 C CA . G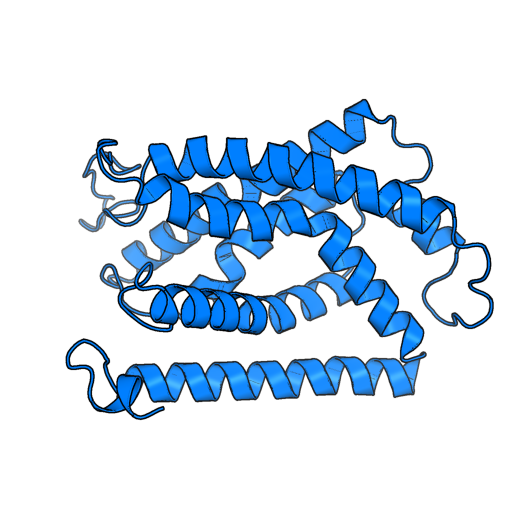LY A 1 82 ? -11.079 12.918 19.052 1.00 95.69 82 GLY A CA 1
ATOM 664 C C . GLY A 1 82 ? -12.479 12.539 19.554 1.00 95.69 82 GLY A C 1
ATOM 665 O O . GLY A 1 82 ? -13.011 13.225 20.420 1.00 95.69 82 GLY A O 1
ATOM 666 N N . GLY A 1 83 ? -13.109 11.505 18.985 1.00 94.81 83 GLY A N 1
ATOM 667 C CA . GLY A 1 83 ? -14.481 11.115 19.332 1.00 94.81 83 GLY A CA 1
ATOM 668 C C . GLY A 1 83 ? -15.577 11.873 18.577 1.00 94.81 83 GLY A C 1
ATOM 669 O O . GLY A 1 83 ? -16.753 11.594 18.791 1.00 94.81 83 GLY A O 1
ATOM 670 N N . LYS A 1 84 ? -15.224 12.802 17.680 1.00 97.06 84 LYS A N 1
ATOM 671 C CA . LYS A 1 84 ? -16.199 13.599 16.926 1.00 97.06 84 LYS A CA 1
ATOM 672 C C . LYS A 1 84 ? -16.989 12.746 15.930 1.00 97.06 84 LYS A C 1
ATOM 674 O O . LYS A 1 84 ? -16.453 11.830 15.294 1.00 97.06 84 LYS A O 1
ATOM 679 N N . CYS A 1 85 ? -18.253 13.113 15.756 1.00 97.12 85 CYS A N 1
ATOM 680 C CA . CYS A 1 85 ? -19.125 12.584 14.716 1.00 97.12 85 CYS A CA 1
ATOM 681 C C . CYS A 1 85 ? -19.231 13.555 13.536 1.00 97.12 85 CYS A C 1
ATOM 683 O O . CYS A 1 85 ? -19.018 14.759 13.677 1.00 97.12 85 CYS A O 1
ATOM 685 N N . PHE A 1 86 ? -19.539 13.007 12.366 1.00 96.69 86 PHE A N 1
ATOM 686 C CA . PHE A 1 86 ? -19.920 13.766 11.184 1.00 96.69 86 PHE A CA 1
ATOM 687 C C . PHE A 1 86 ? -21.419 14.117 11.244 1.00 96.69 86 PHE A C 1
ATOM 689 O O . PHE A 1 86 ? -22.123 13.705 12.168 1.00 96.69 86 PHE A O 1
ATOM 696 N N . SER A 1 87 ? -21.923 14.881 10.271 1.00 96.19 87 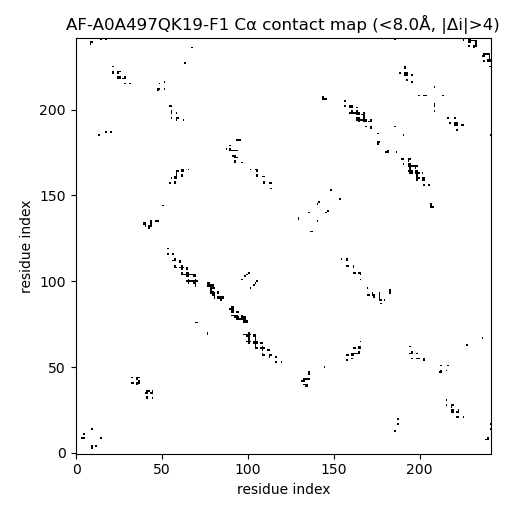SER A N 1
ATOM 697 C CA . SER A 1 87 ? -23.321 15.352 10.252 1.00 96.19 87 SER A CA 1
ATOM 698 C C . SER A 1 87 ? -24.368 14.231 10.190 1.00 96.19 87 SER A C 1
ATOM 700 O O . SER A 1 87 ? -25.528 14.463 10.511 1.00 96.19 87 SER A O 1
ATOM 702 N N . ASP A 1 88 ? -23.966 13.018 9.813 1.00 95.81 88 ASP A N 1
ATOM 703 C CA . ASP A 1 88 ? -24.809 11.820 9.774 1.00 95.81 88 ASP A CA 1
ATOM 704 C C . ASP A 1 88 ? -24.903 11.075 11.119 1.00 95.81 88 ASP A C 1
ATOM 706 O O . ASP A 1 88 ? -25.562 10.039 11.201 1.00 95.81 88 ASP A O 1
ATOM 710 N N . GLY A 1 89 ? -24.249 11.587 12.168 1.00 95.00 89 GLY A N 1
ATOM 711 C CA . GLY A 1 89 ? -24.211 10.986 13.503 1.00 95.00 89 GLY A CA 1
ATOM 712 C C . GLY A 1 89 ? -23.165 9.879 13.669 1.00 95.00 89 GLY A C 1
ATOM 713 O O . GLY A 1 89 ? -22.887 9.470 14.797 1.00 95.00 89 GLY A O 1
ATOM 714 N N . GLU A 1 90 ? -22.526 9.433 12.585 1.00 95.88 90 GLU A N 1
ATOM 715 C CA . GLU A 1 90 ? -21.459 8.433 12.624 1.00 95.88 90 GLU A CA 1
ATOM 716 C C . GLU A 1 90 ? -20.109 9.088 12.946 1.00 95.88 90 GLU A C 1
ATOM 718 O O . GLU A 1 90 ? -19.849 10.241 12.596 1.00 95.88 90 GLU A O 1
ATOM 723 N N . ARG A 1 91 ? -19.188 8.337 13.561 1.00 96.38 91 ARG A N 1
ATOM 724 C CA . ARG A 1 91 ? -17.810 8.804 13.819 1.00 96.38 91 ARG A CA 1
ATOM 725 C C . ARG A 1 91 ? -17.134 9.294 12.533 1.00 96.38 91 ARG A C 1
ATOM 727 O O . ARG A 1 91 ? -17.411 8.775 11.452 1.00 96.38 91 ARG A O 1
ATOM 734 N N . ILE A 1 92 ? -16.225 10.269 12.619 1.00 96.62 92 ILE A N 1
ATOM 735 C CA . ILE A 1 92 ? -15.500 10.734 11.419 1.00 96.62 92 ILE A CA 1
ATOM 736 C C . ILE A 1 92 ? -14.595 9.613 10.894 1.00 96.62 92 ILE A C 1
ATOM 738 O O . ILE A 1 92 ? -14.739 9.224 9.737 1.00 96.62 92 ILE A O 1
ATOM 742 N N . PHE A 1 93 ? -13.740 9.048 11.755 1.00 95.31 93 PHE A N 1
ATOM 743 C CA . PHE A 1 93 ? -12.841 7.933 11.416 1.00 95.31 93 PHE A CA 1
ATOM 744 C C . PHE A 1 93 ? -13.071 6.709 12.318 1.00 95.31 93 PHE A C 1
ATOM 746 O O . PHE A 1 93 ? -12.946 5.560 11.884 1.00 95.31 93 PHE A O 1
ATOM 753 N N . GLY A 1 94 ? -13.459 6.942 13.575 1.00 92.31 94 GLY A N 1
ATOM 754 C CA . GLY A 1 94 ? -13.605 5.926 14.610 1.00 92.31 94 GLY A CA 1
ATOM 755 C C . GLY A 1 94 ? -12.291 5.589 15.322 1.00 92.31 94 GLY A C 1
ATOM 756 O O . GLY A 1 94 ? -11.195 5.924 14.878 1.00 92.31 94 GLY A O 1
ATOM 757 N N . ASP A 1 95 ? -12.396 4.838 16.419 1.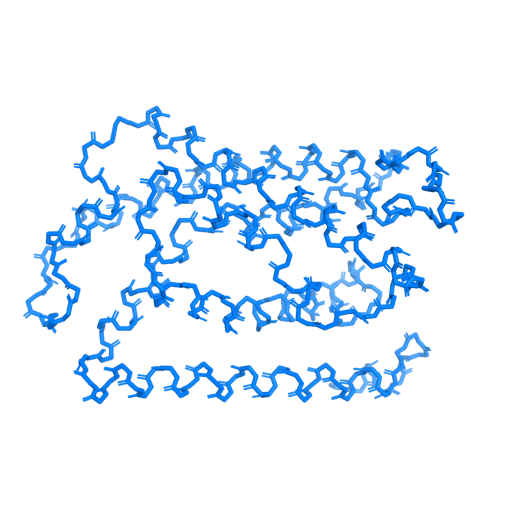00 90.00 95 ASP A N 1
ATOM 758 C CA . ASP A 1 95 ? -11.280 4.543 17.342 1.00 90.00 95 ASP A CA 1
ATOM 759 C C . ASP A 1 95 ? -10.156 3.677 16.744 1.00 90.00 95 ASP A C 1
ATOM 761 O O . ASP A 1 95 ? -9.135 3.411 17.380 1.00 90.00 95 ASP A O 1
ATOM 765 N N . GLY A 1 96 ? -10.355 3.184 15.520 1.00 87.38 96 GLY A N 1
ATOM 766 C CA . GLY A 1 96 ? -9.344 2.448 14.770 1.00 87.38 96 GLY A CA 1
ATOM 767 C C . GLY A 1 96 ? -8.201 3.331 14.271 1.00 87.38 96 GLY A C 1
ATOM 768 O O . GLY A 1 96 ? -7.118 2.801 14.032 1.00 87.38 96 GLY A O 1
ATOM 769 N N . LYS A 1 97 ? -8.404 4.647 14.156 1.00 93.12 97 LYS A N 1
ATOM 770 C CA . LYS A 1 97 ? -7.394 5.599 13.676 1.00 93.12 97 LYS A CA 1
ATOM 771 C C . LYS A 1 97 ? -6.902 6.440 14.831 1.00 93.12 97 LYS A C 1
ATOM 773 O O . LYS A 1 97 ? -7.713 7.031 15.535 1.00 93.12 97 LYS A O 1
ATOM 778 N N . SER A 1 98 ? -5.594 6.478 15.049 1.00 94.94 98 SER A N 1
ATOM 779 C CA . SER A 1 98 ? -5.010 7.187 16.183 1.00 94.94 98 SER A CA 1
ATOM 780 C C . SER A 1 98 ? -3.788 8.000 15.801 1.00 94.94 98 SER A C 1
ATOM 782 O O . SER A 1 98 ? -3.051 7.625 14.892 1.00 94.94 98 SER A O 1
ATOM 784 N N . TRP A 1 99 ? -3.555 9.092 16.529 1.00 95.31 99 TRP A N 1
ATOM 785 C CA . TRP A 1 99 ? -2.457 10.024 16.257 1.00 95.31 99 TRP A CA 1
ATOM 786 C C . TRP A 1 99 ? -1.075 9.377 16.340 1.00 95.31 99 TRP A C 1
ATOM 788 O O . TRP A 1 99 ? -0.233 9.623 15.484 1.00 95.31 99 TRP A O 1
ATOM 798 N N . ASN A 1 100 ? -0.849 8.502 17.324 1.00 93.88 100 ASN A N 1
ATOM 799 C CA . ASN A 1 100 ? 0.408 7.761 17.450 1.00 93.88 100 ASN A CA 1
ATOM 800 C C . ASN A 1 100 ? 0.651 6.821 16.258 1.00 93.88 100 ASN A C 1
ATOM 802 O O . ASN A 1 100 ? 1.771 6.745 15.764 1.00 93.88 100 ASN A O 1
ATOM 806 N N . GLY A 1 101 ? -0.394 6.142 15.772 1.00 94.31 101 GLY A N 1
ATOM 807 C CA . GLY A 1 101 ? -0.316 5.301 14.578 1.00 94.31 101 GLY A CA 1
ATOM 808 C C . GLY A 1 101 ? -0.060 6.132 13.323 1.00 94.31 101 GLY A C 1
ATOM 809 O O . GLY A 1 101 ? 0.838 5.804 12.561 1.00 94.31 101 GLY A O 1
ATOM 810 N N . PHE A 1 102 ? -0.785 7.241 13.162 1.00 96.94 102 PHE A N 1
ATOM 811 C CA . PHE A 1 102 ? -0.651 8.149 12.024 1.00 96.94 102 PHE A CA 1
ATOM 812 C C . PHE A 1 102 ? 0.756 8.758 11.950 1.00 96.94 102 PHE A C 1
ATOM 814 O O . PHE A 1 102 ? 1.480 8.541 10.984 1.00 96.94 102 PHE A O 1
ATOM 821 N N . ILE A 1 103 ? 1.167 9.493 12.989 1.00 96.06 103 ILE A N 1
ATOM 822 C CA . ILE A 1 103 ? 2.430 10.243 12.997 1.00 96.06 103 ILE A CA 1
ATOM 823 C C . ILE A 1 103 ? 3.614 9.291 13.161 1.00 96.06 103 ILE A C 1
ATOM 825 O O . ILE A 1 103 ? 4.563 9.338 12.385 1.00 96.06 103 ILE A O 1
ATOM 829 N N . GLY A 1 104 ? 3.572 8.411 14.162 1.00 94.94 104 GLY A N 1
ATOM 830 C CA . GLY A 1 104 ? 4.695 7.524 14.449 1.00 94.94 104 GLY A CA 1
ATOM 831 C C . GLY A 1 104 ? 4.870 6.434 13.391 1.00 94.94 104 GLY A C 1
ATOM 832 O O . GLY A 1 104 ? 6.002 6.107 13.043 1.00 94.94 104 GLY A O 1
ATOM 833 N N . GLY A 1 105 ? 3.770 5.927 12.821 1.00 95.44 105 GLY A N 1
ATOM 834 C CA . GLY A 1 105 ? 3.815 5.019 11.676 1.00 95.44 105 GLY A CA 1
ATOM 835 C C . GLY A 1 105 ? 4.418 5.683 10.441 1.00 95.44 105 GLY A C 1
ATOM 836 O O . GLY A 1 105 ? 5.292 5.091 9.816 1.00 95.44 105 GLY A O 1
ATOM 837 N N . TRP A 1 106 ? 4.029 6.926 10.139 1.00 97.75 106 TRP A N 1
ATOM 838 C CA . TRP A 1 106 ? 4.608 7.702 9.038 1.00 97.75 106 TRP A CA 1
ATOM 839 C C . TRP A 1 106 ? 6.101 7.985 9.223 1.00 97.75 106 TRP A C 1
ATOM 841 O O . TRP A 1 106 ? 6.874 7.777 8.289 1.00 97.75 106 TRP A O 1
ATOM 851 N N . ILE A 1 107 ? 6.530 8.406 10.417 1.00 96.19 107 ILE A N 1
ATOM 852 C CA . ILE A 1 107 ? 7.946 8.685 10.698 1.00 96.19 107 ILE A CA 1
ATOM 853 C C . ILE A 1 107 ? 8.782 7.409 10.552 1.00 96.19 107 ILE A C 1
ATOM 855 O O . ILE A 1 107 ? 9.748 7.397 9.790 1.00 96.19 107 ILE A O 1
ATOM 859 N N . LEU A 1 108 ? 8.407 6.321 11.236 1.00 94.94 108 LEU A N 1
ATOM 860 C CA . LEU A 1 108 ? 9.157 5.063 11.150 1.00 94.94 108 LEU A CA 1
ATOM 861 C C . LEU A 1 108 ? 9.107 4.466 9.743 1.00 94.94 108 LEU A C 1
ATOM 863 O O . LEU A 1 108 ? 10.127 3.997 9.243 1.00 94.94 108 LEU A O 1
ATOM 867 N N . GLY A 1 109 ? 7.944 4.523 9.095 1.00 94.56 109 GLY A N 1
ATOM 868 C CA . GLY A 1 109 ? 7.766 4.068 7.724 1.00 94.56 109 GLY A CA 1
ATOM 869 C C . GLY A 1 109 ? 8.675 4.816 6.757 1.00 94.56 109 GLY A C 1
ATOM 870 O O . GLY A 1 109 ? 9.400 4.181 5.995 1.00 94.56 109 GLY A O 1
ATOM 871 N N . SER A 1 110 ? 8.729 6.144 6.855 1.00 94.06 110 SER A N 1
ATOM 872 C CA . SER A 1 110 ? 9.613 6.978 6.033 1.00 94.06 110 SER A CA 1
ATOM 873 C C . SER A 1 110 ? 11.091 6.646 6.255 1.00 94.06 110 SER A C 1
ATOM 875 O O . SER A 1 110 ? 11.832 6.493 5.287 1.00 94.06 110 SER A O 1
ATOM 877 N N . LEU A 1 111 ? 11.520 6.478 7.513 1.00 92.31 111 LEU A N 1
ATOM 878 C CA . LEU A 1 111 ? 12.913 6.159 7.849 1.00 92.31 111 LEU A CA 1
ATOM 879 C C . LEU A 1 111 ? 13.346 4.790 7.311 1.00 92.31 111 LEU A C 1
ATOM 881 O O . LEU A 1 111 ? 14.372 4.689 6.640 1.00 92.31 111 LEU A O 1
ATOM 885 N N . ILE A 1 112 ? 12.559 3.742 7.570 1.00 91.31 112 ILE A N 1
ATOM 886 C CA . ILE A 1 112 ? 12.864 2.382 7.100 1.00 91.31 112 ILE A CA 1
ATOM 887 C C . ILE A 1 112 ? 12.882 2.348 5.568 1.00 91.31 112 ILE A C 1
ATOM 889 O O . ILE A 1 112 ? 13.754 1.728 4.961 1.00 91.31 112 ILE A O 1
ATOM 893 N N . SER A 1 113 ? 11.944 3.049 4.936 1.00 88.81 113 SER A N 1
ATOM 894 C CA . SER A 1 113 ? 11.826 3.049 3.480 1.00 88.81 113 SER A CA 1
ATOM 895 C C . SER A 1 113 ? 12.964 3.799 2.817 1.00 88.81 113 SER A C 1
ATOM 897 O O . SER A 1 113 ? 13.479 3.306 1.824 1.00 88.81 113 SER A O 1
ATOM 899 N N . ALA A 1 114 ? 13.426 4.915 3.387 1.00 85.75 114 ALA A N 1
ATOM 900 C CA . ALA A 1 114 ? 14.616 5.608 2.901 1.00 85.75 114 ALA A CA 1
ATOM 901 C C . ALA A 1 114 ? 15.852 4.689 2.893 1.00 85.75 114 ALA A C 1
ATOM 903 O O . ALA A 1 114 ? 16.595 4.685 1.913 1.00 85.75 114 ALA A O 1
ATOM 904 N N . LEU A 1 115 ? 16.036 3.867 3.935 1.00 85.88 115 LEU A N 1
ATOM 905 C CA . LEU A 1 115 ? 17.138 2.898 4.011 1.00 85.88 115 LEU A CA 1
ATOM 906 C C . LEU A 1 115 ? 17.019 1.796 2.950 1.00 85.88 115 LEU A C 1
ATOM 908 O O . LEU A 1 115 ? 17.988 1.501 2.252 1.00 85.88 115 LEU A O 1
ATOM 912 N N . ILE A 1 116 ? 15.831 1.203 2.807 1.00 85.00 116 ILE A N 1
ATOM 913 C CA . ILE A 1 116 ? 15.582 0.139 1.822 1.00 85.00 116 ILE A CA 1
ATOM 914 C C . ILE A 1 116 ? 15.738 0.675 0.401 1.00 85.00 116 ILE A C 1
ATOM 916 O O . ILE A 1 116 ? 16.398 0.060 -0.428 1.00 85.00 116 ILE A O 1
ATOM 920 N N . CYS A 1 117 ? 15.171 1.844 0.133 1.00 79.81 117 CYS A N 1
ATOM 921 C CA . CYS A 1 117 ? 15.238 2.495 -1.160 1.00 79.81 117 CYS A CA 1
ATOM 922 C C . CYS A 1 117 ? 16.669 2.883 -1.536 1.00 79.81 117 CYS A C 1
ATOM 924 O O . CYS A 1 117 ? 17.070 2.673 -2.678 1.00 79.81 117 CYS A O 1
ATOM 926 N N . TRP A 1 118 ? 17.456 3.388 -0.578 1.00 78.06 118 TRP A N 1
ATOM 927 C CA . TRP A 1 118 ? 18.885 3.626 -0.777 1.00 78.06 118 TRP A CA 1
ATOM 928 C C . TRP A 1 118 ? 19.603 2.339 -1.181 1.00 78.06 118 TRP A C 1
ATOM 930 O O . TRP A 1 118 ? 20.334 2.331 -2.166 1.00 78.06 118 TRP A O 1
ATOM 940 N N . TRP A 1 119 ? 19.371 1.245 -0.452 1.00 79.94 119 TRP A N 1
ATOM 941 C CA . TRP A 1 119 ? 20.000 -0.044 -0.736 1.00 79.94 119 TRP A CA 1
ATOM 942 C C . TRP A 1 119 ? 19.608 -0.595 -2.115 1.00 79.94 119 TRP A C 1
ATOM 944 O O . TRP A 1 119 ? 20.483 -0.984 -2.885 1.00 79.94 119 TRP A O 1
ATOM 954 N N . ILE A 1 120 ? 18.319 -0.553 -2.469 1.00 76.88 120 ILE A N 1
ATOM 955 C CA . ILE A 1 120 ? 17.834 -1.002 -3.783 1.00 76.88 120 ILE A CA 1
ATOM 956 C C . ILE A 1 120 ? 18.410 -0.140 -4.912 1.00 76.88 120 ILE A C 1
ATOM 958 O O . ILE A 1 120 ? 18.797 -0.680 -5.945 1.00 76.88 120 ILE A O 1
ATOM 962 N N . PHE A 1 121 ? 18.509 1.179 -4.725 1.00 72.38 121 PHE A N 1
ATOM 963 C CA . PHE A 1 121 ? 19.079 2.072 -5.734 1.00 72.38 121 PHE A CA 1
ATOM 964 C C . PHE A 1 121 ? 20.520 1.682 -6.094 1.00 72.38 121 PHE A C 1
ATOM 966 O O . PHE A 1 121 ? 20.861 1.635 -7.274 1.00 72.38 121 PHE A O 1
ATOM 973 N N . GLN A 1 122 ? 21.337 1.320 -5.095 1.00 71.50 122 GLN A N 1
ATOM 974 C CA . GLN A 1 122 ? 22.692 0.814 -5.343 1.00 71.50 122 GLN A CA 1
ATOM 975 C C . GLN A 1 122 ? 22.666 -0.469 -6.189 1.00 71.50 122 GLN A C 1
ATOM 977 O O . GLN A 1 122 ? 23.413 -0.574 -7.155 1.00 71.50 122 GLN A O 1
ATOM 982 N N . LEU A 1 123 ? 21.764 -1.411 -5.893 1.00 71.00 123 LEU A N 1
ATOM 983 C CA . LEU A 1 123 ? 21.648 -2.663 -6.653 1.00 71.00 123 LEU A CA 1
ATOM 984 C C . LEU A 1 123 ? 21.237 -2.436 -8.115 1.00 71.00 123 LEU A C 1
ATOM 986 O O . LEU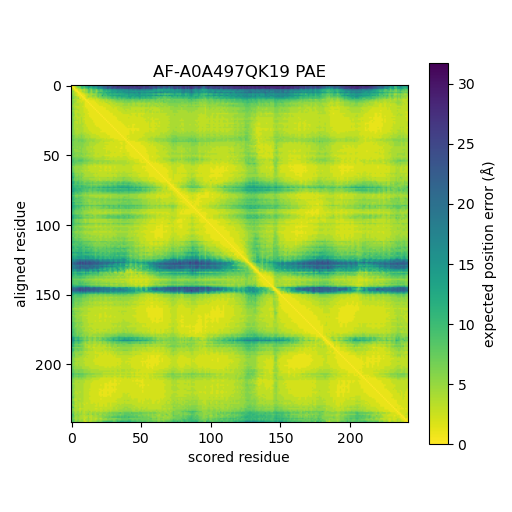 A 1 123 ? 21.815 -3.050 -9.008 1.00 71.00 123 LEU A O 1
ATOM 990 N N . ILE A 1 124 ? 20.270 -1.547 -8.369 1.00 67.88 124 ILE A N 1
ATOM 991 C CA . ILE A 1 124 ? 19.803 -1.238 -9.732 1.00 67.88 124 ILE A CA 1
ATOM 992 C C . ILE A 1 124 ? 20.925 -0.592 -10.551 1.00 67.88 124 ILE A C 1
ATOM 994 O O . ILE A 1 124 ? 21.095 -0.928 -11.720 1.00 67.88 124 ILE A O 1
ATOM 998 N N . SER A 1 125 ? 21.725 0.288 -9.939 1.00 65.50 125 SER A N 1
ATOM 999 C CA . SER A 1 125 ? 22.848 0.943 -10.624 1.00 65.50 125 SER A CA 1
ATOM 1000 C C . SER A 1 125 ? 23.971 -0.010 -11.055 1.00 65.50 125 SER A C 1
ATOM 1002 O O . SER A 1 125 ? 24.790 0.366 -11.885 1.00 65.50 125 SER A O 1
ATOM 1004 N N . MET A 1 126 ? 24.000 -1.234 -10.517 1.00 65.25 126 MET A N 1
ATOM 1005 C CA . MET A 1 126 ? 25.003 -2.259 -10.826 1.00 65.25 126 MET A CA 1
ATOM 1006 C C . MET A 1 126 ? 24.536 -3.277 -11.881 1.00 65.25 126 MET A C 1
ATOM 1008 O O . MET A 1 126 ? 25.302 -4.165 -12.247 1.00 65.25 126 MET A O 1
ATOM 1012 N N . ALA A 1 127 ? 23.283 -3.207 -12.340 1.00 63.09 127 ALA A N 1
ATOM 1013 C CA . ALA A 1 127 ? 22.736 -4.142 -13.320 1.00 63.09 127 ALA A CA 1
ATOM 1014 C C . ALA A 1 127 ? 22.986 -3.630 -14.752 1.00 63.09 127 ALA A C 1
ATOM 1016 O O . ALA A 1 127 ? 22.396 -2.634 -15.166 1.00 63.09 127 ALA A O 1
ATOM 1017 N N . GLU A 1 128 ? 23.870 -4.307 -15.494 1.00 57.88 128 GLU A N 1
ATOM 1018 C CA . GLU A 1 128 ? 24.393 -3.830 -16.789 1.00 57.88 128 GLU A CA 1
ATOM 1019 C C . GLU A 1 128 ? 23.735 -4.456 -18.038 1.00 57.88 128 GLU A C 1
ATOM 1021 O O . GLU A 1 128 ? 23.924 -3.930 -19.132 1.00 57.88 128 GLU A O 1
ATOM 1026 N N . ASP A 1 129 ? 22.933 -5.524 -17.921 1.00 63.25 129 ASP A N 1
ATOM 1027 C CA . ASP A 1 129 ? 22.352 -6.213 -19.089 1.00 63.25 129 ASP A CA 1
ATOM 1028 C C . ASP A 1 129 ? 20.821 -6.342 -19.014 1.00 63.25 129 ASP A C 1
ATOM 1030 O O . ASP A 1 129 ? 20.264 -7.069 -18.191 1.00 63.25 129 ASP A O 1
ATOM 1034 N N . TYR A 1 130 ? 20.145 -5.630 -19.918 1.00 66.19 130 TYR A N 1
ATOM 1035 C CA . TYR A 1 130 ? 18.689 -5.620 -20.098 1.00 66.19 130 TYR A CA 1
ATOM 1036 C C . TYR A 1 130 ? 18.283 -6.005 -21.534 1.00 66.19 130 TYR A C 1
ATOM 1038 O O . TYR A 1 130 ? 17.201 -5.648 -22.002 1.00 66.19 130 TYR A O 1
ATOM 1046 N N . SER A 1 131 ? 19.149 -6.723 -22.257 1.00 66.06 131 SER A N 1
ATOM 1047 C CA . SER A 1 131 ? 18.993 -7.027 -23.690 1.00 66.06 131 SER A CA 1
ATOM 1048 C C . SER A 1 131 ? 17.752 -7.856 -24.065 1.00 66.06 131 SER A C 1
ATOM 1050 O O . SER A 1 131 ? 17.381 -7.891 -25.235 1.00 66.06 131 SER A O 1
ATOM 1052 N N . MET A 1 132 ? 17.075 -8.488 -23.098 1.00 68.94 132 MET A N 1
ATOM 1053 C CA . MET A 1 132 ? 15.899 -9.347 -23.323 1.00 68.94 132 MET A CA 1
ATOM 1054 C C . MET A 1 132 ? 14.533 -8.651 -23.156 1.00 68.94 132 MET A C 1
ATOM 1056 O O . MET A 1 132 ? 13.504 -9.328 -23.145 1.00 68.94 132 MET A O 1
ATOM 1060 N N . LEU A 1 133 ? 14.492 -7.324 -22.999 1.00 72.06 133 LEU A N 1
ATOM 1061 C CA . LEU A 1 133 ? 13.237 -6.580 -22.833 1.00 72.06 133 LEU A CA 1
ATOM 1062 C C . LEU A 1 133 ? 12.616 -6.169 -24.169 1.00 72.06 133 LEU A C 1
ATOM 1064 O O . LEU A 1 133 ? 13.318 -5.722 -25.074 1.00 72.06 133 LEU A O 1
ATOM 1068 N N . THR A 1 134 ? 11.287 -6.282 -24.274 1.00 75.19 134 THR A N 1
ATOM 1069 C CA . THR A 1 134 ? 10.552 -5.956 -25.513 1.00 75.19 134 THR A CA 1
ATOM 1070 C C . THR A 1 134 ? 9.633 -4.749 -25.376 1.00 75.19 134 THR A C 1
ATOM 1072 O O . THR A 1 134 ? 9.430 -4.030 -26.351 1.00 75.19 134 THR A O 1
ATOM 1075 N N . PHE A 1 135 ? 9.095 -4.506 -24.177 1.00 84.12 135 PHE A N 1
ATOM 1076 C CA . PHE A 1 135 ? 8.190 -3.390 -23.907 1.00 84.12 135 PHE A CA 1
ATOM 1077 C C . PHE A 1 135 ? 8.838 -2.340 -23.001 1.00 84.12 135 PHE A C 1
ATOM 1079 O O . PHE A 1 135 ? 8.801 -1.146 -23.302 1.00 84.12 135 PHE A O 1
ATOM 1086 N N . ILE A 1 136 ? 9.445 -2.772 -21.893 1.00 81.75 136 ILE A N 1
ATOM 1087 C CA . ILE A 1 136 ? 10.130 -1.886 -20.954 1.00 81.75 136 ILE A CA 1
ATOM 1088 C C . ILE A 1 136 ? 11.568 -1.686 -21.427 1.00 81.75 136 ILE A C 1
ATOM 1090 O O . ILE A 1 136 ? 12.401 -2.567 -21.284 1.00 81.75 136 ILE A O 1
ATOM 1094 N N . THR A 1 137 ? 11.898 -0.526 -21.986 1.00 83.44 137 THR A N 1
ATOM 1095 C CA . THR A 1 137 ? 13.278 -0.262 -22.420 1.00 83.44 137 THR A CA 1
ATOM 1096 C C . THR A 1 137 ? 14.180 0.122 -21.238 1.00 83.44 137 THR A C 1
ATOM 1098 O O . THR A 1 137 ? 13.696 0.639 -20.227 1.00 83.44 137 THR A O 1
ATOM 1101 N N . PRO A 1 138 ? 15.510 -0.043 -21.345 1.00 80.00 138 PRO A N 1
ATOM 1102 C CA . PRO A 1 138 ? 16.441 0.483 -20.342 1.00 80.00 138 PRO A CA 1
ATOM 1103 C C . PRO A 1 138 ? 16.293 1.997 -20.143 1.00 80.00 138 PRO A C 1
ATOM 1105 O O . PRO A 1 138 ? 16.346 2.487 -19.018 1.00 80.00 138 PRO A O 1
ATOM 1108 N N . GLU A 1 139 ? 16.023 2.732 -21.225 1.00 80.81 139 GLU A N 1
ATOM 1109 C CA . GLU A 1 139 ? 15.703 4.162 -21.181 1.00 80.81 139 GLU A CA 1
ATOM 1110 C C . GLU A 1 139 ? 14.415 4.431 -20.393 1.00 80.81 139 GLU A C 1
ATOM 1112 O O . GLU A 1 139 ? 14.373 5.346 -19.574 1.00 80.81 139 GLU A O 1
ATOM 1117 N N . TYR A 1 140 ? 13.375 3.613 -20.581 1.00 85.19 140 TYR A N 1
ATOM 1118 C CA . TYR A 1 140 ? 12.157 3.703 -19.785 1.00 85.19 140 TYR A CA 1
ATOM 1119 C C . TYR A 1 140 ? 12.459 3.499 -18.297 1.00 85.19 140 TYR A C 1
ATOM 1121 O O . TYR A 1 140 ? 12.004 4.295 -17.481 1.00 85.19 140 TYR A O 1
ATOM 1129 N N . ILE A 1 141 ? 13.244 2.474 -17.937 1.00 81.31 141 ILE A N 1
ATOM 1130 C CA . ILE A 1 141 ? 13.635 2.210 -16.542 1.00 81.31 141 ILE A CA 1
ATOM 1131 C C . ILE A 1 141 ? 14.393 3.412 -15.980 1.00 81.31 141 ILE A C 1
ATOM 1133 O O . ILE A 1 141 ? 14.031 3.897 -14.910 1.00 81.31 141 ILE A O 1
ATOM 1137 N N . ALA A 1 142 ? 15.388 3.921 -16.712 1.00 78.56 142 ALA A N 1
ATOM 1138 C CA . ALA A 1 142 ? 16.181 5.082 -16.322 1.00 78.56 142 ALA A CA 1
ATOM 1139 C C . ALA A 1 142 ? 15.306 6.329 -16.122 1.00 78.56 142 ALA A C 1
ATOM 1141 O O . ALA A 1 142 ? 15.426 7.001 -15.102 1.00 78.56 142 ALA A O 1
ATOM 1142 N N . ASN A 1 143 ? 14.374 6.605 -17.034 1.00 81.44 143 ASN A N 1
ATOM 1143 C CA . ASN A 1 143 ? 13.432 7.718 -16.911 1.00 81.44 143 ASN A CA 1
ATOM 1144 C C . ASN A 1 143 ? 12.448 7.515 -15.752 1.00 81.44 143 ASN A C 1
ATOM 1146 O O . ASN A 1 143 ? 12.117 8.464 -15.045 1.00 81.44 143 ASN A O 1
ATOM 1150 N N . PHE A 1 144 ? 12.003 6.281 -15.522 1.00 82.00 144 PHE A N 1
ATOM 1151 C CA . PHE A 1 144 ? 11.050 5.942 -14.475 1.00 82.00 144 PHE A CA 1
ATOM 1152 C C . PHE A 1 144 ? 11.660 6.073 -13.081 1.00 82.00 144 PHE A C 1
ATOM 1154 O O . PHE A 1 144 ? 11.085 6.742 -12.229 1.00 82.00 144 PHE A O 1
ATOM 1161 N N . ILE A 1 145 ? 12.849 5.511 -12.847 1.00 76.06 145 ILE A N 1
ATOM 1162 C CA . ILE A 1 145 ? 13.603 5.746 -11.601 1.00 76.06 145 ILE A CA 1
ATOM 1163 C C . ILE A 1 145 ? 14.170 7.171 -11.537 1.00 76.06 145 ILE A C 1
ATOM 1165 O O . ILE A 1 145 ? 14.735 7.559 -10.516 1.00 76.06 145 ILE A O 1
ATOM 1169 N N . GLN A 1 146 ? 13.997 7.929 -12.626 1.00 70.75 146 GLN A N 1
ATOM 1170 C CA . GLN A 1 146 ? 14.521 9.260 -12.881 1.00 70.75 146 GLN A CA 1
ATOM 1171 C C . GLN A 1 146 ? 16.009 9.340 -12.549 1.00 70.75 146 GLN A C 1
ATOM 1173 O O . GLN A 1 146 ? 16.430 10.060 -11.640 1.00 70.75 146 GLN A O 1
ATOM 1178 N N . ALA A 1 147 ? 16.813 8.583 -13.289 1.00 55.59 147 ALA A N 1
ATOM 1179 C CA . ALA A 1 147 ? 18.259 8.714 -13.312 1.00 55.59 147 ALA A CA 1
ATOM 1180 C C . ALA A 1 147 ? 18.619 10.199 -13.532 1.00 55.59 147 ALA A C 1
ATOM 1182 O O . ALA A 1 147 ? 18.459 10.732 -14.625 1.00 55.59 147 ALA A O 1
ATOM 1183 N N . GLY A 1 148 ? 19.018 10.891 -12.456 1.00 52.50 148 GLY A N 1
ATOM 1184 C CA . GLY A 1 148 ? 19.241 12.343 -12.444 1.00 52.50 148 GLY A CA 1
ATOM 1185 C C . GLY A 1 148 ? 18.413 13.143 -11.426 1.00 52.50 148 GLY A C 1
ATOM 1186 O O . GLY A 1 148 ? 18.739 14.307 -11.186 1.00 52.50 148 GLY A O 1
ATOM 1187 N N . ILE A 1 149 ? 17.405 12.558 -10.758 1.00 69.00 149 ILE A N 1
ATOM 1188 C CA . ILE A 1 149 ? 16.836 13.176 -9.553 1.00 69.00 149 ILE A CA 1
ATOM 1189 C C . ILE A 1 149 ? 17.974 13.362 -8.530 1.00 69.00 149 ILE A C 1
ATOM 1191 O O . ILE A 1 149 ? 18.648 12.410 -8.136 1.00 69.00 149 ILE A O 1
ATOM 1195 N N . SER A 1 150 ? 18.120 14.586 -8.009 1.00 79.56 150 SER A N 1
ATOM 1196 C CA . SER A 1 150 ? 18.937 14.821 -6.817 1.00 79.56 150 SER A CA 1
ATOM 11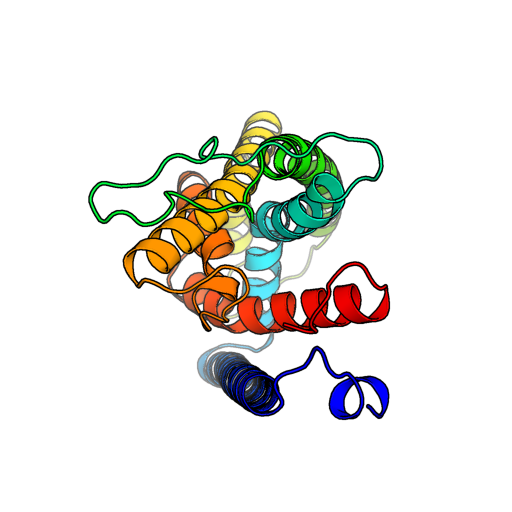97 C C . SER A 1 150 ? 18.497 13.924 -5.654 1.00 79.56 150 SER A C 1
ATOM 1199 O O . SER A 1 150 ? 17.306 13.816 -5.355 1.00 79.56 150 SER A O 1
ATOM 1201 N N . PHE A 1 151 ? 19.454 13.354 -4.919 1.00 79.00 151 PHE A N 1
ATOM 1202 C CA . PHE A 1 151 ? 19.175 12.531 -3.736 1.00 79.00 151 PHE A CA 1
ATOM 1203 C C . PHE A 1 151 ? 18.163 13.182 -2.770 1.00 79.00 151 PHE A C 1
ATOM 1205 O O . PHE A 1 151 ? 17.293 12.518 -2.210 1.00 79.00 151 PHE A O 1
ATOM 1212 N N . LYS A 1 152 ? 18.207 14.513 -2.645 1.00 85.38 152 LYS A N 1
ATOM 1213 C CA . LYS A 1 152 ? 17.250 15.296 -1.859 1.00 85.38 152 LYS A CA 1
ATOM 1214 C C . LYS A 1 152 ? 15.804 15.121 -2.337 1.00 85.38 152 LYS A C 1
ATOM 1216 O O . LYS A 1 152 ? 14.927 14.843 -1.524 1.00 85.38 152 LYS A O 1
ATOM 1221 N N . THR A 1 153 ? 15.542 15.288 -3.631 1.00 86.00 153 THR A N 1
ATOM 1222 C CA . THR A 1 153 ? 14.192 15.132 -4.197 1.00 86.00 153 THR A CA 1
ATOM 1223 C C . THR A 1 153 ? 13.717 13.685 -4.086 1.00 86.00 153 THR A C 1
ATOM 1225 O O . THR A 1 153 ? 12.544 13.466 -3.788 1.00 86.00 153 THR A O 1
ATOM 1228 N N . PHE A 1 154 ? 14.621 12.709 -4.228 1.00 84.00 154 PHE A N 1
ATOM 1229 C CA . PHE A 1 154 ? 14.295 11.306 -3.986 1.00 84.00 154 PHE A CA 1
ATOM 1230 C C . PHE A 1 154 ? 13.773 11.105 -2.560 1.00 84.00 154 PHE A C 1
ATOM 1232 O O . PHE A 1 154 ? 12.637 10.675 -2.385 1.00 84.00 154 PHE A O 1
ATOM 1239 N N . ILE A 1 155 ? 14.532 11.515 -1.541 1.00 86.88 155 ILE A N 1
ATOM 1240 C CA . ILE A 1 155 ? 14.113 11.384 -0.137 1.00 86.88 155 ILE A CA 1
ATOM 1241 C C . ILE A 1 155 ? 12.793 12.112 0.142 1.00 86.88 155 ILE A C 1
ATOM 1243 O O . ILE A 1 155 ? 11.923 11.558 0.814 1.00 86.88 155 ILE A O 1
ATOM 1247 N N . ILE A 1 156 ? 12.609 13.317 -0.408 1.00 90.62 156 ILE A N 1
ATOM 1248 C CA . ILE A 1 156 ? 11.346 14.057 -0.286 1.00 90.62 156 ILE A CA 1
ATOM 1249 C C . ILE A 1 156 ? 10.189 13.227 -0.855 1.00 90.62 156 ILE A C 1
ATOM 1251 O O . ILE A 1 156 ? 9.195 13.037 -0.157 1.00 90.62 156 ILE A O 1
ATOM 1255 N N . SER A 1 157 ? 10.327 12.678 -2.067 1.00 90.81 157 SER A N 1
ATOM 1256 C CA . SER A 1 157 ? 9.275 11.851 -2.673 1.00 90.81 157 SER A CA 1
ATOM 1257 C C . SER A 1 157 ? 8.887 10.671 -1.774 1.00 90.81 157 SER A C 1
ATOM 1259 O O . SER A 1 157 ? 7.702 10.458 -1.531 1.00 90.81 157 SER A O 1
ATOM 1261 N N . GLN A 1 158 ? 9.862 9.976 -1.176 1.00 90.31 158 GLN A N 1
ATOM 1262 C CA . GLN A 1 158 ? 9.603 8.815 -0.320 1.00 90.31 158 GLN A CA 1
ATOM 1263 C C . GLN A 1 158 ? 8.814 9.191 0.945 1.00 90.31 158 GLN A C 1
ATOM 1265 O O . GLN A 1 158 ? 7.897 8.470 1.338 1.00 90.31 158 GLN A O 1
ATOM 1270 N N . ILE A 1 159 ? 9.115 10.345 1.552 1.00 94.44 159 ILE A N 1
ATOM 1271 C CA . ILE A 1 159 ? 8.401 10.864 2.732 1.00 94.44 159 ILE A CA 1
ATOM 1272 C C . ILE A 1 159 ? 6.938 11.191 2.397 1.00 94.44 159 ILE A C 1
ATOM 1274 O O . ILE A 1 159 ? 6.036 10.879 3.181 1.00 94.44 159 ILE A O 1
ATOM 1278 N N . PHE A 1 160 ? 6.685 11.805 1.237 1.00 96.06 160 PHE A N 1
ATOM 1279 C CA . PHE A 1 160 ? 5.327 12.143 0.799 1.00 96.06 160 PHE A CA 1
ATOM 1280 C C . PHE A 1 160 ? 4.533 10.903 0.369 1.00 96.06 160 PHE A C 1
ATOM 1282 O O . PHE A 1 160 ? 3.366 10.768 0.735 1.00 96.06 160 PHE A O 1
ATOM 1289 N N . ILE A 1 161 ? 5.159 9.959 -0.335 1.00 95.94 161 ILE A N 1
ATOM 1290 C CA . ILE A 1 161 ? 4.531 8.681 -0.697 1.00 95.94 161 ILE A CA 1
ATOM 1291 C C . ILE A 1 161 ? 4.153 7.898 0.567 1.00 95.94 161 ILE A C 1
ATOM 1293 O O . ILE A 1 161 ? 3.036 7.379 0.656 1.00 95.94 161 ILE A O 1
ATOM 1297 N N . ALA A 1 162 ? 5.035 7.869 1.573 1.00 97.19 162 ALA A N 1
ATOM 1298 C CA . ALA A 1 162 ? 4.749 7.290 2.883 1.00 97.19 162 ALA A CA 1
ATOM 1299 C C . ALA A 1 162 ? 3.555 7.970 3.567 1.00 97.19 162 ALA A C 1
ATOM 1301 O O . ALA A 1 162 ? 2.699 7.272 4.102 1.00 97.19 162 ALA A O 1
ATOM 1302 N N . LEU A 1 163 ? 3.450 9.307 3.509 1.00 98.06 163 LEU A N 1
ATOM 1303 C CA . LEU A 1 163 ? 2.316 10.067 4.061 1.00 98.06 163 LEU A CA 1
ATOM 1304 C C . LEU A 1 163 ? 0.978 9.699 3.400 1.00 98.06 163 LEU A C 1
ATOM 1306 O O . LEU A 1 163 ? -0.069 9.773 4.044 1.00 98.06 163 LEU A O 1
ATOM 1310 N N . GLY A 1 164 ? 0.998 9.258 2.141 1.00 98.19 164 GLY A N 1
ATOM 1311 C CA . GLY A 1 164 ? -0.201 8.778 1.457 1.00 98.19 164 GLY A CA 1
ATOM 1312 C C . GLY A 1 164 ? -0.877 7.609 2.167 1.00 98.19 164 GLY A C 1
ATOM 1313 O O . GLY A 1 164 ? -2.103 7.537 2.180 1.00 98.19 164 GLY A O 1
ATOM 1314 N N . SER A 1 165 ? -0.104 6.755 2.841 1.00 97.81 165 SER A N 1
ATOM 1315 C CA . SER A 1 165 ? -0.633 5.576 3.520 1.00 97.81 165 SER A CA 1
ATOM 1316 C C . SER A 1 165 ? -1.576 5.922 4.686 1.00 97.81 165 SER A C 1
ATOM 1318 O O . SER A 1 165 ? -2.739 5.519 4.627 1.00 97.81 165 SER A O 1
ATOM 1320 N N . PRO A 1 166 ? -1.168 6.706 5.707 1.00 98.06 166 PRO A N 1
ATOM 1321 C CA . PRO A 1 166 ? -2.056 7.092 6.801 1.00 98.06 166 PRO A CA 1
ATOM 1322 C C . PRO A 1 166 ? -3.216 7.985 6.343 1.00 98.06 166 PRO A C 1
ATOM 1324 O O . PRO A 1 166 ? -4.300 7.925 6.925 1.00 98.06 166 PRO A O 1
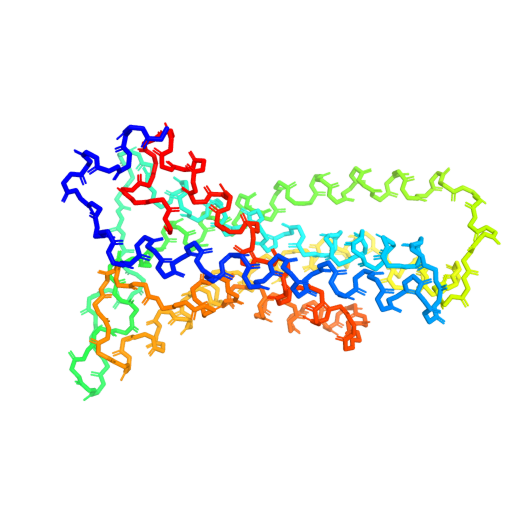ATOM 1327 N N . VAL A 1 167 ? -3.025 8.794 5.293 1.00 98.25 167 VAL A N 1
ATOM 1328 C CA . VAL A 1 167 ? -4.108 9.599 4.706 1.00 98.25 167 VAL A CA 1
ATOM 1329 C C . VAL A 1 167 ? -5.144 8.701 4.029 1.00 98.25 167 VAL A C 1
ATOM 1331 O O . VAL A 1 167 ? -6.336 8.843 4.298 1.00 98.25 167 VAL A O 1
ATOM 1334 N N . GLY A 1 168 ? -4.708 7.756 3.195 1.00 97.56 168 GLY A N 1
ATOM 1335 C CA . GLY A 1 168 ? -5.590 6.803 2.525 1.00 97.56 168 GLY A CA 1
ATOM 1336 C C . GLY A 1 168 ? -6.343 5.920 3.504 1.00 97.56 168 GLY A C 1
ATOM 1337 O O . GLY A 1 168 ? -7.562 5.833 3.421 1.00 97.56 168 GLY A O 1
ATOM 1338 N N . ASP A 1 169 ? -5.655 5.387 4.507 1.00 96.00 169 ASP A N 1
ATOM 1339 C CA . ASP A 1 169 ? -6.251 4.581 5.574 1.00 96.00 169 ASP A CA 1
ATOM 1340 C C . ASP A 1 169 ? -7.311 5.365 6.393 1.00 96.00 169 ASP A C 1
ATOM 1342 O O . ASP A 1 169 ? -8.377 4.845 6.759 1.00 96.00 169 ASP A O 1
ATOM 1346 N N . ALA A 1 170 ? -7.071 6.659 6.649 1.00 96.69 170 ALA A N 1
ATOM 1347 C CA . ALA A 1 170 ? -8.055 7.543 7.277 1.00 96.69 170 ALA A CA 1
ATOM 1348 C C . ALA A 1 170 ? -9.262 7.815 6.360 1.00 96.69 170 ALA A C 1
ATOM 1350 O O . ALA A 1 170 ? -10.405 7.742 6.822 1.00 96.69 170 ALA A O 1
ATOM 1351 N N . LEU A 1 171 ? -9.033 8.076 5.067 1.00 96.38 171 LEU A N 1
ATOM 1352 C CA . LEU A 1 171 ? -10.092 8.278 4.071 1.00 96.38 171 LEU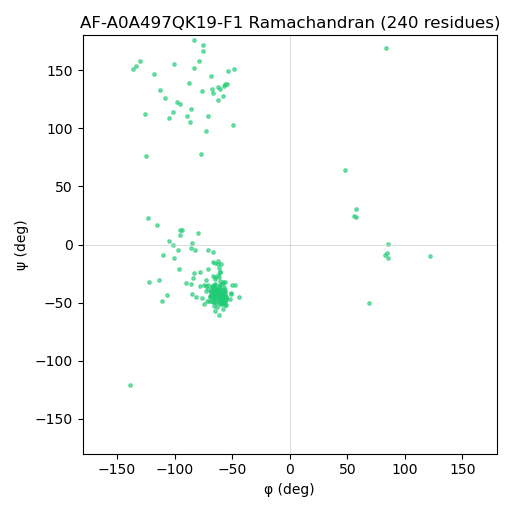 A CA 1
ATOM 1353 C C . LEU A 1 171 ? -10.943 7.017 3.875 1.00 96.38 171 LEU A C 1
ATOM 1355 O O . LEU A 1 171 ? -12.172 7.105 3.881 1.00 96.38 171 LEU A O 1
ATOM 1359 N N . GLY A 1 172 ? -10.323 5.840 3.782 1.00 94.38 172 GLY A N 1
ATOM 1360 C CA . GLY A 1 172 ? -11.020 4.556 3.715 1.00 94.38 172 GLY A CA 1
ATOM 1361 C C . GLY A 1 172 ? -11.943 4.367 4.916 1.00 94.38 172 GLY A C 1
ATOM 1362 O O . GLY A 1 172 ? -13.130 4.058 4.771 1.00 94.38 172 GLY A O 1
ATOM 1363 N N . SER A 1 173 ? -11.456 4.686 6.117 1.00 94.25 173 SER A N 1
ATOM 1364 C CA . SER A 1 173 ? -12.290 4.643 7.321 1.00 94.25 173 SER A CA 1
ATOM 1365 C C . SER A 1 173 ? -13.391 5.690 7.351 1.00 94.25 173 SER A C 1
ATOM 1367 O O . SER A 1 173 ? -14.502 5.365 7.772 1.00 94.25 173 SER A O 1
ATOM 1369 N N . PHE A 1 174 ? -13.142 6.899 6.849 1.00 95.38 174 PHE A N 1
ATOM 1370 C CA . PHE A 1 174 ? -14.192 7.893 6.659 1.00 95.38 174 PHE A CA 1
ATOM 1371 C C . PHE A 1 174 ? -15.318 7.335 5.780 1.00 95.38 174 PHE A C 1
ATOM 1373 O O . PHE A 1 174 ? -16.470 7.309 6.216 1.00 95.38 174 PHE A O 1
ATOM 1380 N N . PHE A 1 175 ? -15.002 6.788 4.602 1.00 94.62 175 PHE A N 1
ATOM 1381 C CA . PHE A 1 175 ? -16.005 6.200 3.706 1.00 94.62 175 PHE A CA 1
ATOM 1382 C C . PHE A 1 175 ? -16.748 5.014 4.333 1.00 94.62 175 PHE A C 1
ATOM 1384 O O . PHE A 1 175 ? -17.962 4.886 4.153 1.00 94.62 175 PHE A O 1
ATOM 1391 N N . LYS A 1 176 ? -16.064 4.182 5.127 1.00 94.06 176 LYS A N 1
ATOM 1392 C CA . LYS A 1 176 ? -16.713 3.105 5.894 1.00 94.06 176 LYS A CA 1
ATOM 1393 C C . LYS A 1 176 ? -17.744 3.640 6.878 1.00 94.06 176 LYS A C 1
ATOM 1395 O O . LYS A 1 176 ? -18.834 3.074 6.972 1.00 94.06 176 LYS A O 1
ATOM 1400 N N . ARG A 1 177 ? -17.428 4.720 7.599 1.00 94.94 177 ARG A N 1
ATOM 1401 C CA . ARG A 1 177 ? -18.362 5.350 8.545 1.00 94.94 177 ARG A CA 1
ATOM 1402 C C . ARG A 1 177 ? -19.573 5.951 7.838 1.00 94.94 177 ARG A C 1
ATOM 1404 O O . ARG A 1 177 ? -20.686 5.692 8.274 1.00 94.94 177 ARG A O 1
ATOM 1411 N N . ARG A 1 178 ? -19.391 6.601 6.683 1.00 95.19 178 ARG A N 1
ATOM 1412 C CA . ARG A 1 178 ? -20.517 7.116 5.872 1.00 95.19 178 ARG A CA 1
ATOM 1413 C C . ARG A 1 178 ? -21.474 6.012 5.392 1.00 95.19 178 ARG A C 1
ATOM 1415 O O . ARG A 1 178 ? -22.643 6.269 5.131 1.00 95.19 178 ARG A O 1
ATOM 1422 N N . ARG A 1 179 ? -21.000 4.763 5.301 1.00 92.94 179 ARG A N 1
ATOM 1423 C CA . ARG A 1 179 ? -21.815 3.575 4.977 1.00 92.94 179 ARG A CA 1
ATOM 1424 C C . ARG A 1 179 ? -22.348 2.832 6.208 1.00 92.94 179 ARG A C 1
ATOM 1426 O O . ARG A 1 179 ? -22.799 1.698 6.065 1.00 92.94 179 ARG A O 1
ATOM 1433 N N . LYS A 1 180 ? -22.270 3.430 7.405 1.00 92.06 180 LYS A N 1
ATOM 1434 C CA . LYS A 1 180 ? -22.711 2.848 8.690 1.00 92.06 180 LYS A CA 1
ATOM 1435 C C . LYS A 1 180 ? -22.076 1.490 9.015 1.00 92.06 180 LYS A C 1
ATOM 1437 O O . LYS A 1 180 ? -22.629 0.691 9.767 1.00 92.06 180 LYS A O 1
ATOM 1442 N N . ARG A 1 181 ? -20.899 1.209 8.446 1.00 89.44 181 ARG A N 1
ATOM 1443 C CA . ARG A 1 181 ? -20.110 0.016 8.776 1.00 89.44 181 ARG A CA 1
ATOM 1444 C C . ARG A 1 181 ? -19.439 0.242 10.115 1.00 89.44 181 ARG A C 1
ATOM 1446 O O . ARG A 1 181 ? -18.789 1.278 10.264 1.00 89.44 181 ARG A O 1
ATOM 1453 N N . LYS A 1 182 ? -19.509 -0.705 11.053 1.00 84.69 182 LYS A N 1
ATOM 1454 C CA . LYS A 1 182 ? -18.844 -0.583 12.362 1.00 84.69 182 LYS A CA 1
ATOM 1455 C C . LYS A 1 182 ? -17.336 -0.803 12.267 1.00 84.69 182 LYS A C 1
ATOM 1457 O O . LYS A 1 182 ? -16.779 -1.235 11.255 1.00 84.69 182 LYS A O 1
ATOM 1462 N N . ARG A 1 183 ? -16.614 -0.439 13.328 1.00 79.88 183 ARG A N 1
ATOM 1463 C CA . ARG A 1 183 ? -15.183 -0.751 13.453 1.00 79.88 183 ARG A CA 1
ATOM 1464 C C . ARG A 1 183 ? -14.994 -2.272 13.436 1.00 79.88 183 ARG A C 1
ATOM 1466 O O . ARG A 1 183 ? -15.698 -2.971 14.147 1.00 79.88 183 ARG A O 1
ATOM 1473 N N . GLY A 1 184 ? -14.031 -2.750 12.650 1.00 74.31 184 GLY A N 1
ATOM 1474 C CA . GLY A 1 184 ? -13.738 -4.181 12.518 1.00 74.31 184 GLY A CA 1
ATOM 1475 C C . GLY A 1 184 ? -14.602 -4.914 11.491 1.00 74.31 184 GLY A C 1
ATOM 1476 O O . GLY A 1 184 ? -14.237 -6.018 11.107 1.00 74.31 184 GLY A O 1
ATOM 1477 N N . GLU A 1 185 ? -15.681 -4.302 10.984 1.00 81.44 185 GLU A N 1
ATOM 1478 C CA . GLU A 1 185 ? -16.394 -4.877 9.843 1.00 81.44 185 GLU A CA 1
ATOM 1479 C C . GLU A 1 185 ? -15.505 -4.832 8.592 1.00 81.44 185 GLU A C 1
ATOM 1481 O O . GLU A 1 185 ? -14.959 -3.759 8.278 1.00 81.44 185 GLU A O 1
ATOM 1486 N N . PRO A 1 186 ? -15.366 -5.959 7.873 1.00 82.06 186 PRO A N 1
ATOM 1487 C CA . PRO A 1 186 ? -14.602 -6.006 6.640 1.00 82.06 186 PRO A CA 1
ATOM 1488 C C . PRO A 1 186 ? -15.296 -5.177 5.558 1.00 82.06 186 PRO A C 1
ATOM 1490 O O . PRO A 1 186 ? -16.507 -5.265 5.335 1.00 82.06 186 PRO A O 1
ATOM 1493 N N . PHE A 1 187 ? -14.511 -4.360 4.867 1.00 88.19 187 PHE A N 1
ATOM 1494 C CA . PHE A 1 187 ? -14.915 -3.647 3.668 1.00 88.19 187 PHE A CA 1
ATOM 1495 C C . PHE A 1 187 ? -13.932 -3.992 2.555 1.00 88.19 187 PHE A C 1
ATOM 1497 O O . PHE A 1 187 ? -13.034 -3.219 2.222 1.00 88.19 187 PHE A O 1
ATOM 1504 N N . LEU A 1 188 ? -14.115 -5.209 2.033 1.00 85.69 188 LEU A N 1
ATOM 1505 C CA . LEU A 1 188 ? -13.263 -5.824 1.018 1.00 85.69 188 LEU A CA 1
ATOM 1506 C C . LEU A 1 188 ? -12.997 -4.882 -0.155 1.00 85.69 188 LEU A C 1
ATOM 1508 O O . LEU A 1 188 ? -13.832 -4.036 -0.492 1.00 85.69 188 LEU A O 1
ATOM 1512 N N . PHE A 1 189 ? -11.841 -5.073 -0.782 1.00 89.62 189 PHE A N 1
ATOM 1513 C CA . PHE A 1 189 ? -11.220 -4.197 -1.771 1.00 89.62 189 PHE A CA 1
ATOM 1514 C C . PHE A 1 189 ? -10.725 -2.864 -1.208 1.00 89.62 189 PHE A C 1
ATOM 1516 O O . PHE A 1 189 ? -9.576 -2.502 -1.450 1.00 89.62 189 PHE A O 1
ATOM 1523 N N . TRP A 1 190 ? -11.560 -2.140 -0.464 1.00 89.94 190 TRP A N 1
ATOM 1524 C CA . TRP A 1 190 ? -11.217 -0.812 0.039 1.00 89.94 190 TRP A CA 1
ATOM 1525 C C . TRP A 1 190 ? -10.259 -0.869 1.223 1.00 89.94 190 TRP A C 1
ATOM 1527 O O . TRP A 1 190 ? -9.255 -0.175 1.186 1.00 89.94 190 TRP A O 1
ATOM 1537 N N . ASP A 1 191 ? -10.505 -1.738 2.208 1.00 88.12 191 ASP A N 1
ATOM 1538 C CA . ASP A 1 191 ? -9.604 -1.917 3.363 1.00 88.12 191 ASP A CA 1
ATOM 1539 C C . ASP A 1 191 ? -8.198 -2.385 2.956 1.00 88.12 191 ASP A C 1
ATOM 1541 O O . ASP A 1 191 ? -7.240 -2.217 3.706 1.00 88.12 191 ASP A O 1
ATOM 1545 N N . GLN A 1 192 ? -8.079 -3.024 1.791 1.00 92.06 192 GLN A N 1
ATOM 1546 C CA . GLN A 1 192 ? -6.804 -3.489 1.268 1.00 92.06 192 GLN A CA 1
ATOM 1547 C C . GLN A 1 192 ? -6.104 -2.444 0.392 1.00 92.06 192 GLN A C 1
ATOM 1549 O O . GLN A 1 192 ? -4.879 -2.411 0.378 1.00 92.06 192 GLN A O 1
ATOM 1554 N N . ASN A 1 193 ? -6.845 -1.608 -0.345 1.00 96.25 193 ASN A N 1
ATOM 1555 C CA . ASN A 1 193 ? -6.273 -0.695 -1.343 1.00 96.25 193 ASN A CA 1
ATOM 1556 C C . ASN A 1 193 ? -6.322 0.797 -0.970 1.00 96.25 193 ASN A C 1
ATOM 1558 O O . ASN A 1 193 ? -5.743 1.615 -1.682 1.00 96.25 193 ASN A O 1
ATOM 1562 N N . ASP A 1 194 ? -7.005 1.197 0.099 1.00 95.38 194 ASP A N 1
ATOM 1563 C CA . ASP A 1 194 ? -7.178 2.611 0.458 1.00 95.38 194 ASP A CA 1
ATOM 1564 C C . ASP A 1 194 ? -5.845 3.369 0.600 1.00 95.38 194 ASP A C 1
ATOM 1566 O O . ASP A 1 194 ? -5.661 4.430 -0.003 1.00 95.38 194 ASP A O 1
ATOM 1570 N N . PHE A 1 195 ? -4.885 2.794 1.320 1.00 97.00 195 PHE A N 1
ATOM 1571 C CA . PHE A 1 195 ? -3.565 3.372 1.537 1.00 97.00 195 PHE A CA 1
ATOM 1572 C C . PHE A 1 195 ? -2.741 3.410 0.240 1.00 97.00 195 PHE A C 1
ATOM 1574 O O . PHE A 1 195 ? -2.088 4.417 -0.038 1.00 97.00 195 PHE A O 1
ATOM 1581 N N . ILE A 1 196 ? -2.786 2.344 -0.576 1.00 97.75 196 ILE A N 1
ATOM 1582 C CA . ILE A 1 196 ? -1.956 2.247 -1.784 1.00 97.75 196 ILE A CA 1
ATOM 1583 C C . ILE A 1 196 ? -2.453 3.186 -2.876 1.00 97.75 196 ILE A C 1
ATOM 1585 O O . ILE A 1 196 ? -1.634 3.769 -3.578 1.00 97.75 196 ILE A O 1
ATOM 1589 N N . ILE A 1 197 ? -3.772 3.386 -2.990 1.00 97.88 197 ILE A N 1
ATOM 1590 C CA . ILE A 1 197 ? -4.360 4.295 -3.979 1.00 97.88 197 ILE A CA 1
ATOM 1591 C C . ILE A 1 197 ? -3.883 5.723 -3.715 1.00 97.88 197 ILE A C 1
ATOM 1593 O O . ILE A 1 197 ? -3.387 6.379 -4.628 1.00 97.88 197 ILE A O 1
ATOM 1597 N N . ILE A 1 198 ? -3.978 6.201 -2.471 1.00 98.19 198 ILE A N 1
ATOM 1598 C CA . ILE A 1 198 ? -3.544 7.565 -2.144 1.00 98.19 198 ILE A CA 1
ATOM 1599 C C . ILE A 1 198 ? -2.026 7.710 -2.273 1.00 98.19 198 ILE A C 1
ATOM 1601 O O . ILE A 1 198 ? -1.560 8.690 -2.853 1.00 98.19 198 ILE A O 1
ATOM 1605 N N . SER A 1 199 ? -1.243 6.732 -1.809 1.00 97.94 199 SER A N 1
ATOM 1606 C CA . SER A 1 199 ? 0.211 6.747 -1.999 1.00 97.94 199 SER A CA 1
ATOM 1607 C C . SER A 1 199 ? 0.621 6.734 -3.473 1.00 97.94 199 SER A C 1
ATOM 1609 O O . SER A 1 199 ? 1.546 7.455 -3.835 1.00 97.94 199 SER A O 1
ATOM 1611 N N . ALA A 1 200 ? -0.068 5.979 -4.331 1.00 97.50 200 ALA A N 1
ATOM 1612 C CA . ALA A 1 200 ? 0.190 5.950 -5.768 1.00 97.50 200 ALA A CA 1
ATOM 1613 C C . ALA A 1 200 ? -0.188 7.275 -6.449 1.00 97.50 200 ALA A C 1
ATOM 1615 O O . ALA A 1 200 ? 0.584 7.775 -7.262 1.00 97.50 200 ALA A O 1
ATOM 1616 N N . LEU A 1 201 ? -1.304 7.907 -6.065 1.00 97.44 201 LEU A N 1
ATOM 1617 C CA . LEU A 1 201 ? -1.655 9.250 -6.551 1.00 97.44 201 LEU A CA 1
ATOM 1618 C C . LEU A 1 201 ? -0.596 10.295 -6.170 1.00 97.44 201 LEU A C 1
ATOM 1620 O O . LEU A 1 201 ? -0.252 11.143 -6.986 1.00 97.44 201 LEU A O 1
ATOM 1624 N N . ILE A 1 202 ? -0.050 10.225 -4.953 1.00 97.00 202 ILE A N 1
ATOM 1625 C CA . ILE A 1 202 ? 1.052 11.104 -4.533 1.00 97.00 202 ILE A CA 1
ATOM 1626 C C . ILE A 1 202 ? 2.336 10.765 -5.297 1.00 97.00 202 ILE A C 1
ATOM 1628 O O . ILE A 1 202 ? 3.046 11.669 -5.734 1.00 97.00 202 ILE A O 1
ATOM 1632 N N . ALA A 1 203 ? 2.627 9.478 -5.500 1.00 94.50 203 ALA A N 1
ATOM 1633 C CA . ALA A 1 203 ? 3.790 9.039 -6.260 1.00 94.50 203 ALA A CA 1
ATOM 1634 C C . ALA A 1 203 ? 3.784 9.594 -7.689 1.00 94.50 203 ALA A C 1
ATOM 1636 O O . ALA A 1 203 ? 4.852 9.939 -8.184 1.00 94.50 203 ALA A O 1
ATOM 1637 N N . MET A 1 204 ? 2.610 9.769 -8.310 1.00 94.31 204 MET A N 1
ATOM 1638 C CA . MET A 1 204 ? 2.467 10.342 -9.656 1.00 94.31 204 MET A CA 1
ATOM 1639 C C . MET A 1 204 ? 3.004 11.770 -9.816 1.00 94.31 204 MET A C 1
ATOM 1641 O O . MET A 1 204 ? 3.241 12.198 -10.942 1.00 94.31 204 MET A O 1
ATOM 1645 N N . ILE A 1 205 ? 3.225 12.505 -8.720 1.00 93.44 205 ILE A N 1
ATOM 1646 C CA . ILE A 1 205 ? 3.872 13.827 -8.755 1.00 93.44 205 ILE A CA 1
ATOM 1647 C C . ILE A 1 205 ? 5.330 13.708 -9.220 1.00 93.44 205 ILE A C 1
ATOM 1649 O O . ILE A 1 205 ? 5.842 14.605 -9.886 1.00 93.44 205 ILE A O 1
ATOM 1653 N N . TRP A 1 206 ? 5.992 12.604 -8.867 1.00 90.81 206 TRP A N 1
ATOM 1654 C CA . TRP A 1 206 ? 7.380 12.343 -9.232 1.00 90.81 206 TRP A CA 1
ATOM 1655 C C . TRP A 1 206 ? 7.482 11.277 -10.320 1.00 90.81 206 TRP A C 1
ATOM 1657 O O . TRP A 1 206 ? 8.246 11.450 -11.257 1.00 90.81 206 TRP A O 1
ATOM 1667 N N . TYR A 1 207 ? 6.727 10.188 -10.225 1.00 89.56 207 TYR A N 1
ATOM 1668 C CA . TYR A 1 207 ? 6.929 8.982 -11.020 1.00 89.56 207 TYR A CA 1
ATOM 1669 C C . TYR A 1 207 ? 5.784 8.742 -12.010 1.00 89.56 207 TYR A C 1
ATOM 1671 O O . TYR A 1 207 ? 4.622 8.760 -11.606 1.00 89.56 207 TYR A O 1
ATOM 1679 N N . PRO A 1 208 ? 6.058 8.443 -13.290 1.00 89.25 208 PRO A N 1
ATOM 1680 C CA . PRO A 1 208 ? 5.012 8.273 -14.295 1.00 89.25 208 PRO A CA 1
ATOM 1681 C C . PRO A 1 208 ? 4.315 6.904 -14.170 1.00 89.25 208 PRO A C 1
ATOM 1683 O O . PRO A 1 208 ? 4.571 5.981 -14.945 1.00 89.25 208 PRO A O 1
ATOM 1686 N N . LEU A 1 209 ? 3.409 6.763 -13.194 1.00 92.19 209 LEU A N 1
ATOM 1687 C CA . LEU A 1 209 ? 2.582 5.563 -13.031 1.00 92.19 209 LEU A CA 1
ATOM 1688 C C . LEU A 1 209 ? 1.502 5.503 -14.117 1.00 92.19 209 LEU A C 1
ATOM 1690 O O . LEU A 1 209 ? 0.436 6.113 -14.018 1.00 92.19 209 LEU A O 1
ATOM 1694 N N . THR A 1 210 ? 1.783 4.737 -15.163 1.00 93.25 210 THR A N 1
ATOM 1695 C CA . THR A 1 210 ? 0.833 4.387 -16.223 1.00 93.25 210 THR A CA 1
ATOM 1696 C C . THR A 1 210 ? -0.184 3.335 -15.756 1.00 93.25 210 THR A C 1
ATOM 1698 O O . THR A 1 210 ? -0.076 2.743 -14.679 1.00 93.25 210 THR A O 1
ATOM 1701 N N . TRP A 1 211 ? -1.193 3.074 -16.589 1.00 95.00 211 TRP A N 1
ATOM 1702 C CA . TRP A 1 211 ? -2.324 2.199 -16.267 1.00 95.00 211 TRP A CA 1
ATOM 1703 C C . TRP A 1 211 ? -1.929 0.773 -15.842 1.00 95.00 211 TRP A C 1
ATOM 1705 O O . TRP A 1 211 ? -2.604 0.184 -15.000 1.00 95.00 211 TRP A O 1
ATOM 1715 N N . TYR A 1 212 ? -0.837 0.210 -16.368 1.00 94.56 212 TYR A N 1
ATOM 1716 C CA . TYR A 1 212 ? -0.439 -1.160 -16.035 1.00 94.56 212 TYR A CA 1
ATOM 1717 C C . TYR A 1 212 ? 0.129 -1.293 -14.617 1.00 94.56 212 TYR A C 1
ATOM 1719 O O . TYR A 1 212 ? -0.119 -2.312 -13.973 1.00 94.56 212 TYR A O 1
ATOM 1727 N N . TYR A 1 213 ? 0.775 -0.252 -14.075 1.00 95.31 213 TYR A N 1
ATOM 1728 C CA . TYR A 1 213 ? 1.134 -0.221 -12.652 1.00 95.31 213 TYR A CA 1
ATOM 1729 C C . TYR A 1 213 ? -0.107 -0.207 -11.775 1.00 95.31 213 TYR A C 1
ATOM 1731 O O . TYR A 1 213 ? -0.163 -0.934 -10.793 1.00 95.31 213 TYR A O 1
ATOM 1739 N N . TRP A 1 214 ? -1.117 0.586 -12.138 1.00 96.50 214 TRP A N 1
ATOM 1740 C CA . TRP A 1 214 ? -2.370 0.655 -11.391 1.00 96.50 214 TRP A CA 1
ATOM 1741 C C . TRP A 1 214 ? -3.073 -0.697 -11.328 1.00 96.50 214 TRP A C 1
ATOM 1743 O O . TRP A 1 214 ? -3.464 -1.127 -10.244 1.00 96.50 214 TRP A O 1
ATOM 1753 N N . ILE A 1 215 ? -3.184 -1.394 -12.462 1.00 96.75 215 ILE A N 1
ATOM 1754 C CA . ILE A 1 215 ? -3.756 -2.745 -12.493 1.00 96.75 215 ILE A CA 1
ATOM 1755 C C . ILE A 1 215 ? -2.938 -3.679 -11.602 1.00 96.75 215 ILE A C 1
ATOM 1757 O O . ILE A 1 215 ? -3.508 -4.331 -10.730 1.00 96.75 215 ILE A O 1
ATOM 1761 N N . PHE A 1 216 ? -1.614 -3.708 -11.770 1.00 97.00 216 PHE A N 1
ATOM 1762 C CA . PHE A 1 216 ? -0.749 -4.553 -10.954 1.00 97.00 216 PHE A CA 1
ATOM 1763 C C . PHE A 1 216 ? -0.926 -4.276 -9.452 1.00 97.00 216 PHE A C 1
ATOM 1765 O O . PHE A 1 216 ? -1.177 -5.204 -8.687 1.00 97.00 216 PHE A O 1
ATOM 1772 N N . LEU A 1 217 ? -0.870 -3.007 -9.037 1.00 96.75 217 LEU A N 1
ATOM 1773 C CA . LEU A 1 217 ? -0.982 -2.575 -7.643 1.00 96.75 217 LEU A CA 1
ATOM 1774 C C . LEU A 1 217 ? -2.322 -2.954 -7.021 1.00 96.75 217 LEU A C 1
ATOM 1776 O O . LEU A 1 217 ? -2.347 -3.501 -5.919 1.00 96.75 217 LEU A O 1
ATOM 1780 N N . LEU A 1 218 ? -3.425 -2.712 -7.728 1.00 96.56 218 LEU A N 1
ATOM 1781 C CA . LEU A 1 218 ? -4.759 -3.061 -7.241 1.00 96.56 218 LEU A CA 1
ATOM 1782 C C . LEU A 1 218 ? -4.959 -4.578 -7.134 1.00 96.56 218 LEU A C 1
ATOM 1784 O O . LEU A 1 218 ? -5.752 -5.019 -6.303 1.00 96.56 218 LEU A O 1
ATOM 1788 N N . LEU A 1 219 ? -4.243 -5.373 -7.936 1.00 96.94 219 LEU A N 1
ATOM 1789 C CA . LEU A 1 219 ? -4.290 -6.834 -7.882 1.00 96.94 219 LEU A CA 1
ATOM 1790 C C . LEU A 1 219 ? -3.403 -7.420 -6.776 1.00 96.94 219 LEU A C 1
ATOM 1792 O O . LEU A 1 219 ? -3.835 -8.307 -6.040 1.00 96.94 219 LEU A O 1
ATOM 1796 N N . ILE A 1 220 ? -2.167 -6.933 -6.643 1.00 96.56 220 ILE A N 1
ATOM 1797 C CA . ILE A 1 220 ? -1.187 -7.483 -5.698 1.00 96.56 220 ILE A CA 1
ATOM 1798 C C . ILE A 1 220 ? -1.437 -7.029 -4.259 1.00 96.56 220 ILE A C 1
ATOM 1800 O O . ILE A 1 220 ? -1.231 -7.810 -3.328 1.00 96.56 220 ILE A O 1
ATOM 1804 N N . THR A 1 221 ? -1.891 -5.788 -4.056 1.00 96.38 221 THR A N 1
ATOM 1805 C CA . THR A 1 221 ? -2.008 -5.195 -2.715 1.00 96.38 221 THR A CA 1
ATOM 1806 C C . THR A 1 221 ? -2.944 -6.006 -1.819 1.00 96.38 221 THR A C 1
ATOM 1808 O O . THR A 1 221 ? -2.503 -6.356 -0.725 1.00 96.38 221 THR A O 1
ATOM 1811 N N . PRO A 1 222 ? -4.146 -6.432 -2.265 1.00 95.75 222 PRO A N 1
ATOM 1812 C CA . PRO A 1 222 ? -5.001 -7.336 -1.496 1.00 95.75 222 PRO A CA 1
ATOM 1813 C C . PRO A 1 222 ? -4.310 -8.600 -0.997 1.00 95.75 222 PRO A C 1
ATOM 1815 O O . PRO A 1 222 ? -4.480 -8.979 0.162 1.00 95.75 222 PRO A O 1
ATOM 1818 N N . LEU A 1 223 ? -3.483 -9.219 -1.841 1.00 95.75 223 LEU A N 1
ATOM 1819 C CA . LEU A 1 223 ? -2.753 -10.439 -1.501 1.00 95.75 223 LEU A CA 1
ATOM 1820 C C . LEU A 1 223 ? -1.672 -10.163 -0.451 1.00 95.75 223 LEU A C 1
ATOM 1822 O O . LEU A 1 223 ? -1.555 -10.899 0.530 1.00 95.75 223 LEU A O 1
ATOM 1826 N N . VAL A 1 224 ? -0.919 -9.074 -0.624 1.00 94.31 224 VAL A N 1
ATOM 1827 C CA . VAL A 1 224 ? 0.123 -8.645 0.321 1.00 94.31 224 VAL A CA 1
ATOM 1828 C C . VAL A 1 224 ? -0.489 -8.271 1.670 1.00 94.31 224 VAL A C 1
ATOM 1830 O O . VAL A 1 224 ? 0.007 -8.705 2.710 1.00 94.31 224 VAL A O 1
ATOM 1833 N N . THR A 1 225 ? -1.592 -7.517 1.679 1.00 92.25 225 THR A N 1
ATOM 1834 C CA . THR A 1 225 ? -2.279 -7.136 2.918 1.00 92.25 225 THR A CA 1
ATOM 1835 C C . THR A 1 225 ? -2.883 -8.338 3.623 1.00 92.25 225 THR A C 1
ATOM 1837 O O . THR A 1 225 ? -2.742 -8.449 4.837 1.00 92.25 225 THR A O 1
ATOM 1840 N N . ALA A 1 226 ? -3.486 -9.277 2.888 1.00 91.69 226 ALA A N 1
ATOM 1841 C CA . ALA A 1 226 ? -4.024 -10.499 3.472 1.00 91.69 226 ALA A CA 1
ATOM 1842 C C . ALA A 1 226 ? -2.917 -11.345 4.116 1.00 91.69 226 ALA A C 1
ATOM 1844 O O . ALA A 1 226 ? -3.070 -11.821 5.242 1.00 91.69 226 ALA A O 1
ATOM 1845 N N . LEU A 1 227 ? -1.766 -11.475 3.447 1.00 91.75 227 LEU A N 1
ATOM 1846 C CA . LEU A 1 227 ? -0.603 -12.158 4.006 1.00 91.75 227 LEU A CA 1
ATOM 1847 C C . LEU A 1 227 ? -0.096 -11.459 5.276 1.00 91.75 227 LEU A C 1
ATOM 1849 O O . LEU A 1 227 ? 0.125 -12.119 6.292 1.00 91.75 227 LEU A O 1
ATOM 1853 N N . ALA A 1 228 ? 0.046 -10.132 5.249 1.00 89.81 228 ALA A N 1
ATOM 1854 C CA . ALA A 1 228 ? 0.470 -9.351 6.409 1.00 89.81 228 ALA A CA 1
ATOM 1855 C C . ALA A 1 228 ? -0.514 -9.485 7.583 1.00 89.81 228 ALA A C 1
ATOM 1857 O O . ALA A 1 228 ? -0.096 -9.630 8.734 1.00 89.81 228 ALA A O 1
ATOM 1858 N N . ASN A 1 229 ? -1.817 -9.499 7.296 1.00 88.81 229 ASN A N 1
ATOM 1859 C CA . ASN A 1 229 ? -2.865 -9.663 8.299 1.00 88.81 229 ASN A CA 1
ATOM 1860 C C . ASN A 1 229 ? -2.831 -11.056 8.921 1.00 88.81 229 ASN A C 1
ATOM 1862 O O . ASN A 1 229 ? -2.892 -11.186 10.146 1.00 88.81 229 ASN A O 1
ATOM 1866 N N . TRP A 1 230 ? -2.625 -12.081 8.097 1.00 88.50 230 TRP A N 1
ATOM 1867 C CA . TRP A 1 230 ? -2.459 -13.451 8.554 1.00 88.50 230 TRP A CA 1
ATOM 1868 C C . TRP A 1 230 ? -1.218 -13.621 9.438 1.00 88.50 230 TRP A C 1
ATOM 1870 O O . TRP A 1 230 ? -1.317 -14.193 10.524 1.00 88.50 230 TRP A O 1
ATOM 1880 N N . ILE A 1 231 ? -0.072 -13.060 9.037 1.00 87.75 231 ILE A N 1
ATOM 1881 C CA . ILE A 1 231 ? 1.146 -13.042 9.864 1.00 87.75 231 ILE A CA 1
ATOM 1882 C C . ILE A 1 231 ? 0.870 -12.321 11.187 1.00 87.75 231 ILE A C 1
ATOM 1884 O O . ILE A 1 231 ? 1.174 -12.861 12.249 1.00 87.75 231 ILE A O 1
ATOM 1888 N N . GLY A 1 232 ? 0.239 -11.143 11.136 1.00 84.81 232 GLY A N 1
ATOM 1889 C CA . GLY A 1 232 ? -0.139 -10.355 12.307 1.00 84.81 232 GLY A CA 1
ATOM 1890 C C . GLY A 1 232 ? -1.028 -11.121 13.289 1.00 84.81 232 GLY A C 1
ATOM 1891 O O . GLY A 1 232 ? -0.843 -11.003 14.501 1.00 84.81 232 GLY A O 1
ATOM 1892 N N . TYR A 1 233 ? -1.954 -11.933 12.781 1.00 86.12 233 TYR A N 1
ATOM 1893 C CA . TYR A 1 233 ? -2.789 -12.823 13.585 1.00 86.12 233 TYR A CA 1
ATOM 1894 C C . TYR A 1 233 ? -1.967 -13.956 14.218 1.00 86.12 233 TYR A C 1
ATOM 1896 O O . TYR A 1 233 ? -2.078 -14.201 15.418 1.00 86.12 233 TYR A O 1
ATOM 1904 N N . LEU A 1 234 ? -1.058 -14.592 13.467 1.00 87.19 234 LEU A N 1
ATOM 1905 C CA . LEU A 1 234 ? -0.198 -15.661 13.996 1.00 87.19 234 LEU A CA 1
ATOM 1906 C C . LEU A 1 234 ? 0.703 -15.206 15.155 1.00 87.19 234 LEU A C 1
ATOM 1908 O O . LEU A 1 234 ? 0.984 -16.006 16.050 1.00 87.19 234 LEU A O 1
ATOM 1912 N N . ILE A 1 235 ? 1.123 -13.937 15.152 1.00 86.50 235 ILE A N 1
ATOM 1913 C CA . ILE A 1 235 ? 1.953 -13.331 16.207 1.00 86.50 235 ILE A CA 1
ATOM 1914 C C . ILE A 1 235 ? 1.141 -12.572 17.276 1.00 86.50 235 ILE A C 1
ATOM 1916 O O . ILE A 1 235 ? 1.721 -11.828 18.070 1.00 86.50 235 ILE A O 1
ATOM 1920 N N . ASN A 1 236 ? -0.190 -12.731 17.309 1.00 83.25 236 ASN A N 1
ATOM 1921 C CA . ASN A 1 236 ? -1.109 -12.081 18.259 1.00 83.25 236 ASN A CA 1
ATOM 1922 C C . ASN A 1 236 ? -1.048 -10.536 18.251 1.00 83.25 236 ASN A C 1
ATOM 1924 O O . ASN A 1 236 ? -1.248 -9.877 19.275 1.00 83.25 236 ASN A O 1
ATOM 1928 N N . LYS A 1 237 ? -0.730 -9.931 17.101 1.00 81.56 237 LYS A N 1
ATOM 1929 C CA . LYS A 1 237 ? -0.790 -8.473 16.882 1.00 81.56 237 LYS A CA 1
ATOM 1930 C C . LYS A 1 237 ? -2.098 -8.038 16.222 1.00 81.56 237 LYS A C 1
ATOM 1932 O O . LYS A 1 237 ? -2.490 -6.873 16.366 1.00 81.56 237 LYS A O 1
ATOM 1937 N N . LYS A 1 238 ? -2.791 -8.958 15.552 1.00 78.69 238 LYS A N 1
ATOM 1938 C CA . LYS A 1 238 ? -4.166 -8.801 15.069 1.00 78.69 238 LYS A CA 1
ATOM 1939 C C . LYS A 1 238 ? -5.091 -9.823 15.719 1.00 78.69 238 LYS A C 1
ATOM 1941 O O . LYS A 1 238 ? -4.679 -10.943 15.990 1.00 78.69 238 LYS A O 1
ATOM 1946 N N . ASP A 1 239 ? -6.331 -9.398 15.927 1.00 80.19 239 ASP A N 1
ATOM 1947 C CA . ASP A 1 239 ? -7.376 -10.197 16.570 1.00 80.19 239 ASP A CA 1
ATOM 1948 C C . ASP A 1 239 ? -8.060 -11.144 15.565 1.00 80.19 239 ASP A C 1
ATOM 1950 O O . ASP A 1 239 ? -8.565 -12.192 15.945 1.00 80.19 239 ASP A O 1
ATOM 1954 N N . VAL A 1 240 ? -8.022 -10.803 14.269 1.00 82.25 240 VAL A N 1
ATOM 1955 C CA . VAL A 1 240 ? -8.557 -11.601 13.154 1.00 82.25 240 VAL A CA 1
ATOM 1956 C C . VAL A 1 240 ? -7.545 -11.675 11.999 1.00 82.25 240 VAL A C 1
ATOM 1958 O O . VAL A 1 240 ? -6.715 -10.771 11.868 1.00 82.25 240 VAL A O 1
ATOM 1961 N N . PRO A 1 241 ? -7.582 -12.727 11.158 1.00 80.75 241 PRO A N 1
ATOM 1962 C CA . PRO A 1 241 ? -6.618 -12.937 10.073 1.00 80.75 241 PRO A CA 1
ATOM 1963 C C . PRO A 1 241 ? -6.867 -12.112 8.796 1.00 80.75 241 PRO A C 1
ATOM 1965 O O . PRO A 1 241 ? -6.201 -12.372 7.795 1.00 80.75 241 PRO A O 1
ATOM 1968 N N . TRP A 1 242 ? -7.790 -11.146 8.820 1.00 78.69 242 TRP A N 1
ATOM 1969 C CA . TRP A 1 242 ? -8.079 -10.214 7.721 1.00 78.69 242 TRP A CA 1
ATOM 1970 C C . TRP A 1 242 ? -7.898 -8.743 8.118 1.00 78.69 242 TRP A C 1
ATOM 1972 O O . TRP A 1 242 ? -7.577 -8.412 9.289 1.00 78.69 242 TRP A O 1
#

Mean predicted aligned error: 5.23 Å

pLDDT: mean 88.62, std 9.63, range [49.56, 98.38]

Solvent-accessible surface area (backbone atoms only — not comparable to full-atom values): 12962 Å² total; per-residue (Å²): 116,70,73,61,81,72,34,90,81,52,58,67,68,60,53,49,51,51,51,51,50,47,50,52,35,50,52,51,43,51,48,51,47,49,51,33,39,72,79,54,34,54,65,38,47,52,48,52,50,50,54,49,44,64,72,41,42,16,19,58,45,10,52,54,31,20,58,56,49,48,62,42,84,94,59,84,75,47,38,64,49,72,85,40,57,42,98,86,70,36,43,42,46,41,83,88,38,29,48,50,12,43,55,48,4,32,53,53,11,25,55,56,31,53,54,52,47,52,54,50,51,57,56,58,76,69,65,87,82,71,89,87,50,81,74,58,45,71,66,53,51,38,60,53,76,33,77,80,63,53,70,67,59,51,54,51,50,42,45,50,19,6,48,18,9,53,51,15,47,46,48,43,32,28,56,37,24,79,67,74,48,59,92,88,60,87,50,82,69,44,79,46,37,26,22,53,53,39,12,50,61,51,37,48,79,80,31,85,76,49,72,67,49,52,53,49,49,69,33,48,36,45,51,54,46,40,50,51,22,35,52,30,28,77,70,71,75,33,90,46,56,105